Protein AF-A0A846SII0-F1 (afdb_monomer)

Structure (mmCIF, N/CA/C/O backbone):
data_AF-A0A846SII0-F1
#
_entry.id   AF-A0A846SII0-F1
#
loop_
_atom_site.group_PDB
_atom_site.id
_atom_site.type_symbol
_atom_site.label_atom_id
_atom_site.label_alt_id
_atom_site.label_comp_id
_atom_site.label_asym_id
_atom_site.label_entity_id
_atom_site.label_seq_id
_atom_site.pdbx_PDB_ins_code
_atom_site.Cartn_x
_atom_site.Cartn_y
_atom_site.Cartn_z
_atom_site.occupancy
_atom_site.B_iso_or_equiv
_atom_site.auth_seq_id
_atom_site.auth_comp_id
_atom_site.auth_asym_id
_atom_site.auth_atom_id
_atom_site.pdbx_PDB_model_num
ATOM 1 N N . MET A 1 1 ? 4.785 9.174 -24.005 1.00 73.31 1 MET A N 1
ATOM 2 C CA . MET A 1 1 ? 4.475 7.731 -24.079 1.00 73.31 1 MET A CA 1
ATOM 3 C C . MET A 1 1 ? 5.148 7.089 -22.878 1.00 73.31 1 MET A C 1
ATOM 5 O O . MET A 1 1 ? 6.290 7.448 -22.626 1.00 73.31 1 MET A O 1
ATOM 9 N N . ILE A 1 2 ? 4.433 6.279 -22.094 1.00 87.94 2 ILE A N 1
ATOM 10 C CA . ILE A 1 2 ? 5.010 5.604 -20.919 1.00 87.94 2 ILE A CA 1
ATOM 11 C C . ILE A 1 2 ? 5.947 4.505 -21.433 1.00 87.94 2 ILE A C 1
ATOM 13 O O . ILE A 1 2 ? 5.543 3.723 -22.292 1.00 87.94 2 ILE A O 1
ATOM 17 N N . GLY A 1 3 ? 7.200 4.504 -20.975 1.00 93.56 3 GLY A N 1
ATOM 18 C CA . GLY A 1 3 ? 8.201 3.504 -21.363 1.00 93.56 3 GLY A CA 1
ATOM 19 C C . GLY A 1 3 ? 8.116 2.231 -20.517 1.00 93.56 3 GLY A C 1
ATOM 20 O O . GLY A 1 3 ? 7.504 2.237 -19.450 1.00 93.56 3 GLY A O 1
ATOM 21 N N . ALA A 1 4 ? 8.783 1.159 -20.955 1.00 94.75 4 ALA A N 1
ATOM 22 C CA . ALA A 1 4 ? 8.776 -0.131 -20.261 1.00 94.75 4 ALA A CA 1
ATOM 23 C C . ALA A 1 4 ? 9.214 -0.024 -18.794 1.00 94.75 4 ALA A C 1
ATOM 25 O O . ALA A 1 4 ? 8.497 -0.440 -17.885 1.00 94.75 4 ALA A O 1
ATOM 26 N N . ARG A 1 5 ? 10.336 0.656 -18.561 1.00 96.12 5 ARG A N 1
ATOM 27 C CA . ARG A 1 5 ? 10.839 0.999 -17.228 1.00 96.12 5 ARG A CA 1
ATOM 28 C C . ARG A 1 5 ? 9.810 1.711 -16.343 1.00 96.12 5 ARG A C 1
ATOM 30 O O . ARG A 1 5 ? 9.684 1.402 -15.163 1.00 96.12 5 ARG A O 1
ATOM 37 N N . GLU A 1 6 ? 9.064 2.666 -16.896 1.00 97.38 6 GLU A N 1
ATOM 38 C CA . GLU A 1 6 ? 8.050 3.398 -16.132 1.00 97.38 6 GLU A CA 1
ATOM 39 C C . GLU A 1 6 ? 6.879 2.480 -15.746 1.00 97.38 6 GLU A C 1
ATOM 41 O O . GLU A 1 6 ? 6.430 2.509 -14.602 1.00 97.38 6 GLU A O 1
ATOM 46 N N . TRP A 1 7 ? 6.436 1.602 -16.651 1.00 97.62 7 TRP A N 1
ATOM 47 C CA . TRP A 1 7 ? 5.425 0.589 -16.332 1.00 97.62 7 TRP A CA 1
ATOM 48 C C . TRP A 1 7 ? 5.884 -0.384 -15.243 1.00 97.62 7 TRP A C 1
ATOM 50 O O . TRP A 1 7 ? 5.113 -0.658 -14.323 1.00 97.62 7 TRP A O 1
ATOM 60 N N . GLN A 1 8 ? 7.137 -0.844 -15.294 1.00 98.06 8 GLN A N 1
ATOM 61 C CA . GLN A 1 8 ? 7.713 -1.714 -14.262 1.00 98.06 8 GLN A CA 1
ATOM 62 C C . GLN A 1 8 ? 7.693 -1.042 -12.891 1.00 98.06 8 GLN A C 1
ATOM 64 O O . GLN A 1 8 ? 7.229 -1.631 -11.915 1.00 98.06 8 GLN A O 1
ATOM 69 N N . LEU A 1 9 ? 8.120 0.219 -12.826 1.00 98.25 9 LEU A N 1
ATOM 70 C CA . LEU A 1 9 ? 8.084 1.011 -11.603 1.00 98.25 9 LEU A CA 1
ATOM 71 C C . LEU A 1 9 ? 6.660 1.193 -11.059 1.00 98.25 9 LEU A C 1
ATOM 73 O O . LEU A 1 9 ? 6.441 1.031 -9.858 1.00 98.25 9 LEU A O 1
ATOM 77 N N . ILE A 1 10 ? 5.681 1.473 -11.927 1.00 97.38 10 ILE A N 1
ATOM 78 C CA . ILE A 1 10 ? 4.264 1.565 -11.542 1.00 97.38 10 ILE A CA 1
ATOM 79 C C . ILE A 1 10 ? 3.779 0.232 -10.952 1.00 97.38 10 ILE A C 1
ATOM 81 O O . ILE A 1 10 ? 3.136 0.221 -9.901 1.00 97.38 10 ILE A O 1
ATOM 85 N N . GLY A 1 11 ? 4.105 -0.893 -11.597 1.00 97.62 11 GLY A N 1
ATOM 86 C CA . GLY A 1 11 ? 3.762 -2.234 -11.118 1.00 97.62 11 GLY A CA 1
ATOM 87 C C . GLY A 1 11 ? 4.335 -2.526 -9.732 1.00 97.62 11 GLY A C 1
ATOM 88 O O . GLY A 1 11 ? 3.595 -2.894 -8.819 1.00 97.62 11 GLY A O 1
ATOM 89 N N . LEU A 1 12 ? 5.634 -2.287 -9.548 1.00 98.38 12 LEU A N 1
ATOM 90 C CA . LEU A 1 12 ? 6.324 -2.493 -8.273 1.00 98.38 12 LEU A CA 1
ATOM 91 C C . LEU A 1 12 ? 5.772 -1.586 -7.164 1.00 98.38 12 LEU A C 1
ATOM 93 O O . LEU A 1 12 ? 5.561 -2.051 -6.045 1.00 98.38 12 LEU A O 1
ATOM 97 N N . ASN A 1 13 ? 5.479 -0.315 -7.458 1.00 98.25 13 ASN A N 1
ATOM 98 C CA . ASN A 1 13 ? 4.900 0.608 -6.478 1.00 98.25 13 ASN A CA 1
ATOM 99 C C . ASN A 1 13 ? 3.499 0.162 -6.030 1.00 98.25 13 ASN A C 1
ATOM 101 O O . ASN A 1 13 ? 3.192 0.188 -4.838 1.00 98.25 13 ASN A O 1
ATOM 105 N N . ASN A 1 14 ? 2.671 -0.321 -6.962 1.00 97.69 14 ASN A N 1
ATOM 106 C CA . ASN A 1 14 ? 1.344 -0.858 -6.649 1.00 97.69 14 ASN A CA 1
ATOM 107 C C . ASN A 1 14 ? 1.413 -2.120 -5.775 1.00 97.69 14 ASN A C 1
ATOM 109 O O . ASN A 1 14 ? 0.595 -2.285 -4.867 1.00 97.69 14 ASN A O 1
ATOM 113 N N . LEU A 1 15 ? 2.384 -3.008 -6.015 1.00 98.19 15 LEU A N 1
ATOM 114 C CA . LEU A 1 15 ? 2.621 -4.165 -5.147 1.00 98.19 15 LEU A CA 1
ATOM 115 C C . LEU A 1 15 ? 3.062 -3.710 -3.750 1.00 98.19 15 LEU A C 1
ATOM 117 O O . LEU A 1 15 ? 2.470 -4.114 -2.747 1.00 98.19 15 LEU A O 1
ATOM 121 N N . TYR A 1 16 ? 4.048 -2.813 -3.685 1.00 98.25 16 TYR A N 1
ATOM 122 C CA . TYR A 1 16 ? 4.613 -2.324 -2.431 1.00 98.25 16 TYR A CA 1
ATOM 123 C C . TYR A 1 16 ? 3.585 -1.603 -1.556 1.00 98.25 16 TYR A C 1
ATOM 125 O O . TYR A 1 16 ? 3.472 -1.898 -0.367 1.00 98.25 16 TYR A O 1
ATOM 133 N N . MET A 1 17 ? 2.781 -0.698 -2.122 1.00 97.56 17 MET A N 1
ATOM 134 C CA . MET A 1 17 ? 1.773 0.023 -1.340 1.00 97.56 17 MET A CA 1
ATOM 135 C C . MET A 1 17 ? 0.696 -0.916 -0.774 1.00 97.56 17 MET A C 1
ATOM 137 O O . MET A 1 17 ? 0.209 -0.686 0.333 1.00 97.56 17 MET A O 1
ATOM 141 N N . ASN A 1 18 ? 0.338 -1.996 -1.484 1.00 98.00 18 ASN A N 1
ATOM 142 C CA . ASN A 1 18 ? -0.658 -2.964 -1.003 1.00 98.00 18 ASN A CA 1
ATOM 143 C C . ASN A 1 18 ? -0.070 -3.859 0.096 1.00 98.00 18 ASN A C 1
ATOM 145 O O . ASN A 1 18 ? -0.756 -4.151 1.072 1.00 98.00 18 ASN A O 1
ATOM 149 N N . LEU A 1 19 ? 1.213 -4.217 0.001 1.00 98.44 19 LEU A N 1
ATOM 150 C CA . LEU A 1 19 ? 1.934 -4.868 1.097 1.00 98.44 19 LEU A CA 1
ATOM 151 C C . LEU A 1 19 ? 1.997 -3.973 2.343 1.00 98.44 19 LEU A C 1
ATOM 153 O O . LEU A 1 19 ? 1.690 -4.429 3.444 1.00 98.44 19 LEU A O 1
ATOM 157 N N . GLN A 1 20 ? 2.314 -2.686 2.169 1.00 97.50 20 GLN A N 1
ATOM 158 C CA . GLN A 1 20 ? 2.326 -1.708 3.260 1.00 97.50 20 GLN A CA 1
ATOM 159 C C . GLN A 1 20 ? 0.947 -1.545 3.903 1.00 97.50 20 GLN A C 1
ATOM 161 O O . GLN A 1 20 ? 0.847 -1.490 5.127 1.00 97.50 20 GLN A O 1
ATOM 166 N N . ARG A 1 21 ? -0.130 -1.535 3.106 1.00 97.25 21 ARG A N 1
ATOM 167 C CA . ARG A 1 21 ? -1.503 -1.515 3.626 1.00 97.25 21 ARG A CA 1
ATOM 168 C C . ARG A 1 21 ? -1.750 -2.666 4.596 1.00 97.25 21 ARG A C 1
ATOM 170 O O . ARG A 1 21 ? -2.195 -2.427 5.714 1.00 97.25 21 ARG A O 1
ATOM 177 N N . LEU A 1 22 ? -1.462 -3.895 4.170 1.00 97.75 22 LEU A N 1
ATOM 178 C CA . LEU A 1 22 ? -1.671 -5.087 4.994 1.00 97.75 22 LEU A CA 1
ATOM 179 C C . LEU A 1 22 ? -0.799 -5.046 6.251 1.00 97.75 22 LEU A C 1
ATOM 181 O O . LEU A 1 22 ? -1.294 -5.275 7.349 1.00 97.75 22 LEU A O 1
ATOM 185 N N . HIS A 1 23 ? 0.469 -4.657 6.108 1.00 97.50 23 HIS A N 1
ATOM 186 C CA . HIS A 1 23 ? 1.387 -4.547 7.237 1.00 97.50 23 HIS A CA 1
ATOM 187 C C . HIS A 1 23 ? 0.922 -3.532 8.287 1.00 97.50 23 HIS A C 1
ATOM 189 O O . HIS A 1 23 ? 0.947 -3.814 9.485 1.00 97.50 23 HIS A O 1
ATOM 195 N N . VAL A 1 24 ? 0.470 -2.355 7.851 1.00 96.62 24 VAL A N 1
ATOM 196 C CA . VAL A 1 24 ? -0.069 -1.326 8.746 1.00 96.62 24 VAL A CA 1
ATOM 197 C C . VAL A 1 24 ? -1.373 -1.791 9.380 1.00 96.62 24 VAL A C 1
ATOM 199 O O . VAL A 1 24 ? -1.553 -1.584 10.577 1.00 96.62 24 VAL A O 1
ATOM 202 N N . TYR A 1 25 ? -2.258 -2.434 8.615 1.00 96.56 25 TYR A N 1
ATOM 203 C CA . TYR A 1 25 ? -3.510 -2.971 9.139 1.00 96.56 25 TYR A CA 1
ATOM 204 C C . TYR A 1 25 ? -3.267 -3.978 10.263 1.00 96.56 25 TYR A C 1
ATOM 206 O O . TYR A 1 25 ? -3.856 -3.839 11.335 1.00 96.56 25 TYR A O 1
ATOM 214 N N . ASP A 1 26 ? -2.368 -4.940 10.053 1.00 95.62 26 ASP A N 1
ATOM 215 C CA . ASP A 1 26 ? -2.064 -5.970 11.045 1.00 95.62 26 ASP A CA 1
ATOM 216 C C . ASP A 1 26 ? -1.478 -5.348 12.319 1.00 95.62 26 ASP A C 1
ATOM 218 O O . ASP A 1 26 ? -1.961 -5.616 13.417 1.00 95.62 26 ASP A O 1
ATOM 222 N N . ARG A 1 27 ? -0.494 -4.445 12.182 1.00 95.50 27 ARG A N 1
ATOM 223 C CA . ARG A 1 27 ? 0.134 -3.752 13.324 1.00 95.50 27 ARG A CA 1
ATOM 224 C C . ARG A 1 27 ? -0.832 -2.845 14.079 1.00 95.50 27 ARG A C 1
ATOM 226 O O . ARG A 1 27 ? -0.778 -2.755 15.303 1.00 95.50 27 ARG A O 1
ATOM 233 N N . ALA A 1 28 ? -1.686 -2.125 13.358 1.00 95.44 28 ALA A N 1
ATOM 234 C CA . ALA A 1 28 ? -2.687 -1.264 13.968 1.00 95.44 28 ALA A CA 1
ATOM 235 C C . ALA A 1 28 ? -3.727 -2.105 14.714 1.00 95.44 28 ALA A C 1
ATOM 237 O O . ALA A 1 28 ? -4.070 -1.777 15.846 1.00 95.44 28 ALA A O 1
ATOM 238 N N . SER A 1 29 ? -4.170 -3.212 14.114 1.00 95.00 29 SER A N 1
ATOM 239 C CA . SER A 1 29 ? -5.132 -4.131 14.722 1.00 95.00 29 SER A CA 1
ATOM 240 C C . SER A 1 29 ? -4.581 -4.750 16.002 1.00 95.00 29 SER A C 1
ATOM 242 O O . SER A 1 29 ? -5.275 -4.729 17.011 1.00 95.00 29 SER A O 1
ATOM 244 N N . THR A 1 30 ? -3.330 -5.222 16.003 1.00 94.69 30 THR A N 1
ATOM 245 C CA . THR A 1 30 ? -2.690 -5.826 17.187 1.00 94.69 30 THR A CA 1
ATOM 246 C C . THR A 1 30 ? -2.463 -4.811 18.302 1.00 94.69 30 THR A C 1
ATOM 248 O O . THR A 1 30 ? -2.741 -5.095 19.468 1.00 94.69 30 THR A O 1
ATOM 251 N N . MET A 1 31 ? -2.030 -3.593 17.957 1.00 94.75 31 MET A N 1
ATOM 252 C CA . MET A 1 31 ? -1.892 -2.505 18.926 1.00 94.75 31 MET A CA 1
ATOM 253 C C . MET A 1 31 ? -3.243 -2.134 19.545 1.00 94.75 31 MET A C 1
ATOM 255 O O . MET A 1 31 ? -3.328 -1.880 20.745 1.00 94.75 31 MET A O 1
ATOM 259 N N . ILE A 1 32 ? -4.302 -2.127 18.738 1.00 94.50 32 ILE A N 1
ATOM 260 C CA . ILE A 1 32 ? -5.652 -1.806 19.182 1.00 94.50 32 ILE A CA 1
ATOM 261 C C . ILE A 1 32 ? -6.255 -2.929 20.026 1.00 94.50 32 ILE A C 1
ATOM 263 O O . ILE A 1 32 ? -6.874 -2.633 21.040 1.00 94.50 32 ILE A O 1
ATOM 267 N N . SER A 1 33 ? -6.112 -4.194 19.648 1.00 92.56 33 SER A N 1
ATOM 268 C CA . SER A 1 33 ? -6.672 -5.330 20.391 1.00 92.56 33 SER A CA 1
ATOM 269 C C . SER A 1 33 ? -5.850 -5.697 21.631 1.00 92.56 33 SER A C 1
ATOM 271 O O . SER A 1 33 ? -6.335 -6.431 22.490 1.00 92.56 33 SER A O 1
ATOM 273 N N . GLY A 1 34 ? -4.606 -5.215 21.727 1.00 92.88 34 GLY A N 1
ATOM 274 C CA . GLY A 1 34 ? -3.656 -5.644 22.750 1.00 92.88 34 GLY A CA 1
ATOM 275 C C . GLY A 1 34 ? -3.195 -7.093 22.563 1.00 92.88 34 GLY A C 1
ATOM 276 O O . GLY A 1 34 ? -2.805 -7.741 23.535 1.00 92.88 34 GLY A O 1
ATOM 277 N N . THR A 1 35 ? -3.267 -7.626 21.339 1.00 93.69 35 THR A N 1
ATOM 278 C CA . THR A 1 35 ? -2.830 -8.992 21.015 1.00 93.69 35 THR A CA 1
ATOM 279 C C . THR A 1 35 ? -1.423 -9.004 20.427 1.00 93.69 35 THR A C 1
ATOM 281 O O . THR A 1 35 ? -0.936 -8.001 19.909 1.00 93.69 35 THR A O 1
ATOM 284 N N .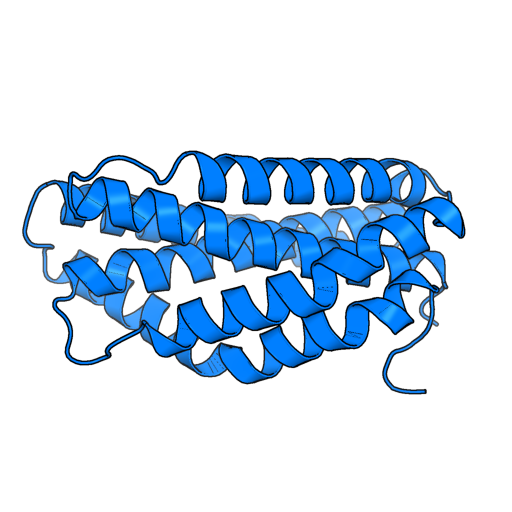 ALA A 1 36 ? -0.761 -10.160 20.476 1.00 93.19 36 ALA A N 1
ATOM 285 C CA . ALA A 1 36 ? 0.508 -10.349 19.780 1.00 93.19 36 ALA A CA 1
ATOM 286 C C . ALA A 1 36 ? 0.325 -10.281 18.252 1.00 93.19 36 ALA A C 1
ATOM 288 O O . ALA A 1 36 ? -0.745 -10.610 17.734 1.00 93.19 36 ALA A O 1
ATOM 289 N N . GLU A 1 37 ? 1.377 -9.861 17.544 1.00 92.38 37 GLU A N 1
ATOM 290 C CA . GLU A 1 37 ? 1.442 -9.965 16.084 1.00 92.38 37 GLU A CA 1
ATOM 291 C C . GLU A 1 37 ? 1.521 -11.439 15.656 1.00 92.38 37 GLU A C 1
ATOM 293 O O . GLU A 1 37 ? 2.158 -12.257 16.320 1.00 92.38 37 GLU A O 1
ATOM 298 N N . ASP A 1 38 ? 0.903 -11.771 14.522 1.00 95.12 38 ASP A N 1
ATOM 299 C CA . ASP A 1 38 ? 1.136 -13.048 13.849 1.00 95.12 38 ASP A CA 1
ATOM 300 C C . ASP A 1 3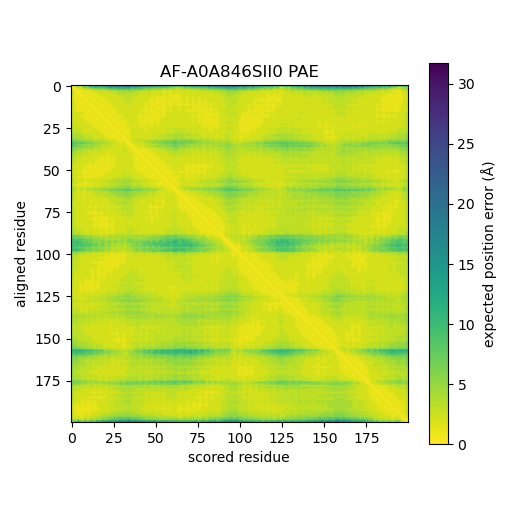8 ? 2.533 -13.017 13.212 1.00 95.12 38 ASP A C 1
ATOM 302 O O . ASP A 1 38 ? 2.753 -12.386 12.176 1.00 95.12 38 ASP A O 1
ATOM 306 N N . GLU A 1 39 ? 3.495 -13.679 13.856 1.00 95.38 39 GLU A N 1
ATOM 307 C CA . GLU A 1 39 ? 4.899 -13.678 13.436 1.00 95.38 39 GLU A CA 1
ATOM 308 C C . GLU A 1 39 ? 5.090 -14.211 12.012 1.00 95.38 39 GLU A C 1
ATOM 310 O O . GLU A 1 39 ? 5.890 -13.659 11.252 1.00 95.38 39 GLU A O 1
ATOM 315 N N . ALA A 1 40 ? 4.343 -15.250 11.625 1.00 96.06 40 ALA A N 1
ATOM 316 C CA . ALA A 1 40 ? 4.461 -15.854 10.303 1.00 96.06 40 ALA A CA 1
ATOM 317 C C . ALA A 1 40 ? 3.951 -14.894 9.225 1.00 96.06 40 ALA A C 1
ATOM 319 O O . ALA A 1 40 ? 4.611 -14.688 8.202 1.00 96.06 40 ALA A O 1
ATOM 320 N N . ARG A 1 41 ? 2.807 -14.251 9.479 1.00 94.69 41 ARG A N 1
ATOM 321 C CA . ARG A 1 41 ? 2.241 -13.232 8.592 1.00 94.69 41 ARG A CA 1
ATOM 322 C C . ARG A 1 41 ? 3.143 -12.004 8.484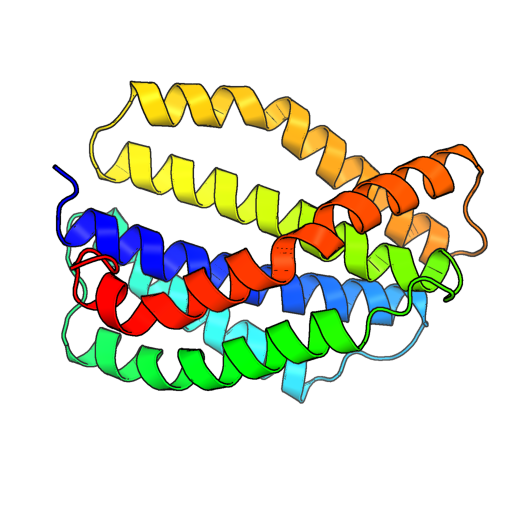 1.00 94.69 41 ARG A C 1
ATOM 324 O O . ARG A 1 41 ? 3.421 -11.548 7.375 1.00 94.69 41 ARG A O 1
ATOM 331 N N . THR A 1 42 ? 3.648 -11.502 9.609 1.00 95.19 42 THR A N 1
ATOM 332 C CA . THR A 1 42 ? 4.575 -10.364 9.636 1.00 95.19 42 THR A CA 1
ATOM 333 C C . THR A 1 42 ? 5.859 -10.679 8.867 1.00 95.19 42 THR A C 1
ATOM 335 O O . THR A 1 42 ? 6.323 -9.841 8.090 1.00 95.19 42 THR A O 1
ATOM 338 N N . ALA A 1 43 ? 6.423 -11.879 9.031 1.00 96.69 43 ALA A N 1
ATOM 339 C CA . ALA A 1 43 ? 7.609 -12.309 8.294 1.00 96.69 43 ALA A CA 1
ATOM 340 C C . ALA A 1 43 ? 7.343 -12.423 6.785 1.00 96.69 43 ALA A C 1
ATOM 342 O O . ALA A 1 43 ? 8.150 -11.939 5.991 1.00 96.69 43 ALA A O 1
ATOM 343 N N . ALA A 1 44 ? 6.201 -12.991 6.384 1.00 96.50 44 ALA A N 1
ATOM 344 C CA . ALA A 1 44 ? 5.813 -13.094 4.978 1.00 96.50 44 ALA A CA 1
ATOM 345 C C . ALA A 1 44 ? 5.655 -11.712 4.321 1.00 96.50 44 ALA A C 1
ATOM 347 O O . ALA A 1 44 ? 6.205 -11.475 3.246 1.00 96.50 44 ALA A O 1
ATOM 348 N N . LEU A 1 45 ? 4.965 -10.775 4.984 1.00 97.81 45 LEU A N 1
ATOM 349 C CA . LEU A 1 45 ? 4.809 -9.402 4.493 1.00 97.81 45 LEU A CA 1
ATOM 350 C C . LEU A 1 45 ? 6.156 -8.698 4.335 1.00 97.81 45 LEU A C 1
ATOM 352 O O . LEU A 1 45 ? 6.393 -8.069 3.307 1.00 97.81 45 LEU A O 1
ATOM 356 N N . ARG A 1 46 ? 7.046 -8.815 5.327 1.00 97.31 46 ARG A N 1
ATOM 357 C CA . ARG A 1 46 ? 8.389 -8.221 5.256 1.00 97.31 46 ARG A CA 1
ATOM 358 C C . ARG A 1 46 ? 9.215 -8.812 4.123 1.00 97.31 46 ARG A C 1
ATOM 360 O O . ARG A 1 46 ? 9.743 -8.047 3.331 1.00 97.31 46 ARG A O 1
ATOM 367 N N . GLY A 1 47 ? 9.237 -10.137 3.984 1.00 98.19 47 GLY A N 1
ATOM 368 C CA . GLY A 1 47 ? 9.953 -10.797 2.892 1.00 98.19 47 GLY A CA 1
ATOM 369 C C . GLY A 1 47 ? 9.484 -10.327 1.513 1.00 98.19 47 GLY A C 1
ATOM 370 O O . GLY A 1 47 ? 10.307 -10.053 0.642 1.00 98.19 47 GLY A O 1
ATOM 371 N N . TRP A 1 48 ? 8.173 -10.152 1.326 1.00 98.50 48 TRP A N 1
ATOM 372 C CA . TRP A 1 48 ? 7.638 -9.605 0.079 1.00 98.50 48 TRP A CA 1
ATOM 373 C C . TRP A 1 48 ? 7.951 -8.122 -0.121 1.00 98.50 48 TRP A C 1
ATOM 375 O O . TRP A 1 48 ? 8.271 -7.723 -1.239 1.00 98.50 48 TRP A O 1
ATOM 385 N N . MET A 1 49 ? 7.883 -7.304 0.932 1.00 98.44 49 MET A N 1
ATOM 386 C CA . MET A 1 49 ? 8.278 -5.894 0.851 1.00 98.44 49 MET A CA 1
ATOM 387 C C . MET A 1 49 ? 9.751 -5.761 0.458 1.00 98.44 49 MET A C 1
ATOM 389 O O . MET A 1 49 ? 10.057 -5.004 -0.459 1.00 98.44 49 MET A O 1
ATOM 393 N N . ASP A 1 50 ? 10.633 -6.540 1.083 1.00 98.38 50 ASP A N 1
ATOM 394 C CA . ASP A 1 50 ? 12.067 -6.546 0.792 1.00 98.38 50 ASP A CA 1
ATOM 395 C C . ASP A 1 50 ? 12.337 -6.991 -0.653 1.00 98.38 50 ASP A C 1
ATOM 397 O O . ASP A 1 50 ? 13.109 -6.346 -1.361 1.00 98.38 50 ASP A O 1
ATOM 401 N N . ALA A 1 51 ? 11.651 -8.037 -1.132 1.00 98.25 51 ALA A N 1
ATOM 402 C CA . ALA A 1 51 ? 11.771 -8.503 -2.514 1.00 98.25 51 ALA A CA 1
ATOM 403 C C . ALA A 1 51 ? 11.336 -7.437 -3.535 1.00 98.25 51 ALA A C 1
ATOM 405 O O . ALA A 1 51 ? 12.022 -7.213 -4.533 1.00 98.25 51 ALA A O 1
ATOM 406 N N . VAL A 1 52 ? 10.221 -6.741 -3.283 1.00 98.25 52 VAL A N 1
ATOM 407 C CA . VAL A 1 52 ? 9.737 -5.671 -4.170 1.00 98.25 52 VAL A CA 1
ATOM 408 C C . VAL A 1 52 ? 10.680 -4.465 -4.154 1.00 98.25 52 VAL A C 1
ATOM 410 O O . VAL A 1 52 ? 10.956 -3.902 -5.211 1.00 98.25 52 VAL A O 1
ATOM 413 N N . VAL A 1 53 ? 11.213 -4.081 -2.990 1.00 97.31 53 VAL A N 1
ATOM 414 C CA . VAL A 1 53 ? 12.194 -2.987 -2.869 1.00 97.31 53 VAL A CA 1
ATOM 415 C C . VAL A 1 53 ? 13.488 -3.330 -3.606 1.00 97.31 53 VAL A C 1
ATOM 417 O O . VAL A 1 53 ? 13.977 -2.509 -4.382 1.00 97.31 53 VAL A O 1
ATOM 420 N N . ALA A 1 54 ? 13.995 -4.553 -3.434 1.00 97.44 54 ALA A N 1
ATOM 421 C CA . ALA A 1 54 ? 15.187 -5.034 -4.128 1.00 97.44 54 ALA A CA 1
ATOM 422 C C . ALA A 1 54 ? 15.012 -5.035 -5.655 1.00 97.44 54 ALA A C 1
ATOM 424 O O . ALA A 1 54 ? 15.950 -4.719 -6.382 1.00 97.44 54 ALA A O 1
ATOM 425 N N . ALA A 1 55 ? 13.807 -5.333 -6.150 1.00 97.50 55 ALA A N 1
ATOM 426 C CA . ALA A 1 55 ? 13.482 -5.233 -7.570 1.00 97.50 55 ALA A CA 1
ATOM 427 C C . ALA A 1 55 ? 13.333 -3.775 -8.048 1.00 97.50 55 ALA A C 1
ATOM 429 O O . ALA A 1 55 ? 13.649 -3.462 -9.193 1.00 97.50 55 ALA A O 1
ATOM 430 N N . MET A 1 56 ? 12.856 -2.868 -7.191 1.00 96.75 56 MET A N 1
ATOM 431 C CA . MET A 1 56 ? 12.600 -1.468 -7.543 1.00 96.75 56 MET A CA 1
ATOM 432 C C . MET A 1 56 ? 13.875 -0.631 -7.653 1.00 96.75 56 MET A C 1
ATOM 434 O O . MET A 1 56 ? 13.955 0.240 -8.519 1.00 96.75 56 MET A O 1
ATOM 438 N N . GLU A 1 57 ? 14.878 -0.891 -6.816 1.00 94.62 57 GLU A N 1
ATOM 439 C CA . GLU A 1 57 ? 16.103 -0.085 -6.752 1.00 94.62 57 GLU A CA 1
ATOM 440 C C . GLU A 1 57 ? 16.895 -0.041 -8.080 1.00 94.62 57 GLU A C 1
ATOM 442 O O . GLU A 1 57 ? 17.164 1.067 -8.558 1.00 94.62 57 GLU A O 1
ATOM 447 N N . PRO A 1 58 ? 17.199 -1.167 -8.759 1.00 94.12 58 PRO A N 1
ATOM 448 C CA . PRO A 1 58 ? 17.891 -1.138 -10.051 1.00 94.12 58 PRO A CA 1
ATOM 449 C C . PRO A 1 58 ? 17.094 -0.408 -11.139 1.00 94.12 58 PRO A C 1
ATOM 451 O O . PRO A 1 58 ? 17.662 0.293 -11.981 1.00 94.12 58 PRO A O 1
ATOM 454 N N . VAL A 1 59 ? 15.765 -0.534 -11.109 1.00 96.31 59 VAL A N 1
ATOM 455 C CA . VAL A 1 59 ? 14.877 0.107 -12.086 1.00 96.31 59 VAL A CA 1
ATOM 456 C C . VAL A 1 59 ? 14.836 1.620 -11.852 1.00 96.31 59 VAL A C 1
ATOM 458 O O . VAL A 1 59 ? 14.928 2.402 -12.800 1.00 96.31 59 VAL A O 1
ATOM 461 N N . LEU A 1 60 ? 14.807 2.077 -10.596 1.00 94.81 60 LEU A N 1
ATOM 462 C CA . LEU A 1 60 ? 14.944 3.500 -10.262 1.00 94.81 60 LEU A CA 1
ATOM 463 C C . LEU A 1 60 ? 16.284 4.079 -10.744 1.00 94.81 60 LEU A C 1
ATOM 465 O O . LEU A 1 60 ? 16.319 5.229 -11.171 1.00 94.81 60 LEU A O 1
ATOM 469 N N . GLN A 1 61 ? 17.352 3.279 -10.782 1.00 94.31 61 GLN A N 1
ATOM 470 C CA . GLN A 1 61 ? 18.688 3.695 -11.236 1.00 94.31 61 GLN A CA 1
ATOM 471 C C . GLN A 1 61 ? 18.893 3.674 -12.762 1.00 94.31 61 GLN A C 1
ATOM 473 O O . GLN A 1 61 ? 19.977 4.009 -13.236 1.00 94.31 61 GLN A O 1
ATOM 478 N N . GLY A 1 62 ? 17.871 3.318 -13.547 1.00 92.94 62 GLY A N 1
ATOM 479 C CA . GLY A 1 62 ? 17.943 3.337 -15.015 1.00 92.94 62 GLY A CA 1
ATOM 480 C C . GLY A 1 62 ? 17.856 1.968 -15.680 1.00 92.94 62 GLY A C 1
ATOM 481 O O . GLY A 1 62 ? 17.784 1.913 -16.905 1.00 92.94 62 GLY A O 1
ATOM 482 N N . GLY A 1 63 ? 17.855 0.884 -14.900 1.00 93.62 63 GLY A N 1
ATOM 483 C CA . GLY A 1 63 ? 17.676 -0.470 -15.412 1.00 93.62 63 GLY A CA 1
ATOM 484 C C . GLY A 1 63 ? 16.222 -0.813 -15.745 1.00 93.62 63 GLY A C 1
ATOM 485 O O . GLY A 1 63 ? 15.300 -0.030 -15.515 1.00 93.62 63 GLY A O 1
ATOM 486 N N . GLU A 1 64 ? 16.037 -2.030 -16.245 1.00 95.75 64 GLU A N 1
ATOM 487 C CA . GLU A 1 64 ? 14.747 -2.708 -16.378 1.00 95.75 64 GLU A CA 1
ATOM 488 C C . GLU A 1 64 ? 14.812 -4.036 -15.614 1.00 95.75 64 GLU A C 1
ATOM 490 O O . GLU A 1 64 ? 15.901 -4.568 -15.379 1.00 95.75 64 GLU A O 1
ATOM 495 N N . LEU A 1 65 ? 13.660 -4.574 -15.215 1.00 96.06 65 LEU A N 1
ATOM 496 C CA . LEU A 1 65 ? 13.600 -5.884 -14.568 1.00 96.06 65 LEU A CA 1
ATOM 497 C C . LEU A 1 65 ? 14.036 -6.987 -15.533 1.00 96.06 65 LEU A C 1
ATOM 499 O O . LEU A 1 65 ? 13.474 -7.118 -16.623 1.00 96.06 65 LEU A O 1
ATOM 503 N N . ASP A 1 66 ? 14.961 -7.840 -15.099 1.00 95.75 66 ASP A N 1
ATOM 504 C CA . ASP A 1 66 ? 15.251 -9.082 -15.808 1.00 95.75 66 ASP A CA 1
ATOM 505 C C . ASP A 1 66 ? 14.124 -10.117 -15.632 1.00 95.75 66 ASP A C 1
ATOM 507 O O . ASP A 1 66 ? 13.290 -10.030 -14.726 1.00 95.75 66 ASP A O 1
ATOM 511 N N . GLN A 1 67 ? 14.089 -11.113 -16.522 1.00 96.19 67 GLN A N 1
ATOM 512 C CA . GLN A 1 67 ? 13.044 -12.140 -16.508 1.00 96.19 67 GLN A CA 1
ATOM 513 C C . GLN A 1 67 ? 13.020 -12.926 -15.189 1.00 96.19 67 GLN A C 1
ATOM 515 O O . GLN A 1 67 ? 11.948 -13.246 -14.689 1.00 96.19 67 GLN A O 1
ATOM 520 N N . ALA A 1 68 ? 14.186 -13.204 -14.597 1.00 97.19 68 ALA A N 1
ATOM 521 C CA . ALA A 1 68 ? 14.277 -13.965 -13.353 1.00 97.19 68 ALA A CA 1
ATOM 522 C C . ALA A 1 68 ? 13.613 -13.221 -12.183 1.00 97.19 68 ALA A C 1
ATOM 524 O O . ALA A 1 68 ? 12.871 -13.817 -11.403 1.00 97.19 68 ALA A O 1
ATOM 525 N N . THR A 1 69 ? 13.835 -11.910 -12.087 1.00 97.31 69 THR A N 1
ATOM 526 C CA . THR A 1 69 ? 13.214 -11.043 -11.085 1.00 97.31 69 THR A CA 1
ATOM 527 C C . THR A 1 69 ? 11.714 -10.935 -11.328 1.00 97.31 69 THR A C 1
ATOM 529 O O . THR A 1 69 ? 10.944 -11.082 -10.378 1.00 97.31 69 THR A O 1
ATOM 532 N N . GLN A 1 70 ? 11.284 -10.756 -12.584 1.00 96.88 70 GLN A N 1
ATOM 533 C CA . GLN A 1 70 ? 9.860 -10.753 -12.941 1.00 96.88 70 GLN A CA 1
ATOM 534 C C . GLN A 1 70 ? 9.182 -12.051 -12.486 1.00 96.88 70 GLN A C 1
ATOM 536 O O . GLN A 1 70 ? 8.206 -11.997 -11.737 1.00 96.88 70 GLN A O 1
ATOM 541 N N . ASP A 1 71 ? 9.745 -13.205 -12.853 1.00 97.25 71 ASP A N 1
ATOM 542 C CA . ASP A 1 71 ? 9.219 -14.527 -12.504 1.00 97.25 71 ASP A CA 1
ATOM 543 C C . ASP A 1 71 ? 9.179 -14.745 -10.986 1.00 97.25 71 ASP A C 1
ATOM 545 O O . ASP A 1 71 ? 8.218 -15.317 -10.469 1.00 97.25 71 ASP A O 1
ATOM 549 N N . SER A 1 72 ? 10.179 -14.242 -10.253 1.00 97.75 72 SER A N 1
ATOM 550 C CA . SER A 1 72 ? 10.231 -14.348 -8.790 1.00 97.75 72 SER A CA 1
ATOM 551 C C . SER A 1 72 ? 9.101 -13.594 -8.077 1.00 97.75 72 SER A C 1
ATOM 553 O O . SER A 1 72 ? 8.695 -13.986 -6.982 1.00 97.75 72 SER A O 1
ATOM 555 N N . LEU A 1 73 ? 8.566 -12.537 -8.700 1.00 98.00 73 LEU A N 1
ATOM 556 C CA . LEU A 1 73 ? 7.496 -11.703 -8.148 1.00 98.00 73 LEU A CA 1
ATOM 557 C C . LEU A 1 73 ? 6.096 -12.174 -8.562 1.00 98.00 73 LEU A C 1
ATOM 559 O O . LEU A 1 73 ? 5.119 -11.811 -7.912 1.00 98.00 73 LEU A O 1
ATOM 563 N N . LEU A 1 74 ? 5.956 -13.004 -9.600 1.00 96.81 74 LEU A N 1
ATOM 564 C CA . LEU A 1 74 ? 4.645 -13.504 -10.036 1.00 96.81 74 LEU A CA 1
ATOM 565 C C . LEU A 1 74 ? 3.857 -14.251 -8.939 1.00 96.81 74 LEU A C 1
ATOM 567 O O . LEU A 1 74 ? 2.644 -14.033 -8.861 1.00 96.81 74 LEU A O 1
ATOM 571 N N . PRO A 1 75 ? 4.472 -15.064 -8.052 1.00 97.94 75 PRO A N 1
ATOM 572 C CA . PRO A 1 75 ? 3.751 -15.713 -6.954 1.00 97.94 75 PRO A CA 1
ATOM 573 C C . PRO A 1 75 ? 3.136 -14.737 -5.940 1.00 97.94 75 PRO A C 1
ATOM 575 O O . PRO A 1 75 ? 2.155 -15.092 -5.285 1.00 97.94 75 PRO A O 1
ATOM 578 N N . LEU A 1 76 ? 3.662 -13.510 -5.824 1.00 98.12 76 LEU A N 1
ATOM 579 C CA . LEU A 1 76 ? 3.096 -12.481 -4.948 1.00 98.12 76 LEU A CA 1
ATOM 580 C C . LEU A 1 76 ? 1.698 -12.060 -5.409 1.00 98.12 76 LEU A C 1
ATOM 582 O O . LEU A 1 76 ? 0.848 -11.774 -4.576 1.00 98.12 76 LEU A O 1
ATOM 586 N N . VAL A 1 77 ? 1.439 -12.019 -6.717 1.00 97.75 77 VAL A N 1
ATOM 587 C CA . VAL A 1 77 ? 0.194 -11.468 -7.276 1.00 97.75 77 VAL A CA 1
ATOM 588 C C . VAL A 1 77 ? -1.067 -12.174 -6.753 1.00 97.75 77 VAL A C 1
ATOM 590 O O . VAL A 1 77 ? -1.926 -11.481 -6.201 1.00 97.75 77 VAL A O 1
ATOM 593 N N . PRO A 1 78 ? -1.223 -13.510 -6.880 1.00 97.56 78 PRO A N 1
ATOM 594 C CA . PRO A 1 78 ? -2.402 -14.193 -6.348 1.00 97.56 78 PRO A CA 1
ATOM 595 C C . PRO A 1 78 ? -2.483 -14.096 -4.821 1.00 97.56 78 PRO A C 1
ATOM 597 O O . PRO A 1 78 ? -3.558 -13.824 -4.295 1.00 97.56 78 PRO A O 1
ATOM 600 N N . TRP A 1 79 ? -1.354 -14.222 -4.114 1.00 97.56 79 TRP A N 1
ATOM 601 C CA . TRP A 1 79 ? -1.326 -14.107 -2.655 1.00 97.56 79 TRP A CA 1
ATOM 602 C C . TRP A 1 79 ? -1.796 -12.724 -2.184 1.00 97.56 79 TRP A C 1
ATOM 604 O O . TRP A 1 79 ? -2.704 -12.614 -1.367 1.00 97.56 79 TRP A O 1
ATOM 614 N N . LEU A 1 80 ? -1.239 -11.654 -2.751 1.00 98.00 80 LEU A N 1
ATOM 615 C CA . LEU A 1 80 ? -1.566 -10.278 -2.388 1.00 98.00 80 LEU A CA 1
ATOM 616 C C . LEU A 1 80 ? -3.013 -9.931 -2.735 1.00 98.00 80 LEU A C 1
ATOM 618 O O . LEU A 1 80 ? -3.671 -9.222 -1.977 1.00 98.00 80 LEU A O 1
ATOM 622 N N . ARG A 1 81 ? -3.522 -10.442 -3.861 1.00 97.75 81 ARG A N 1
ATOM 623 C CA . ARG A 1 81 ? -4.924 -10.275 -4.252 1.00 97.75 81 ARG A CA 1
ATOM 624 C C . ARG A 1 81 ? -5.860 -10.877 -3.204 1.00 97.75 81 ARG A C 1
ATOM 626 O O . ARG A 1 81 ? -6.796 -10.197 -2.786 1.00 97.75 81 ARG A O 1
ATOM 633 N N . ASP A 1 82 ? -5.597 -12.107 -2.772 1.00 97.62 82 ASP A N 1
ATOM 634 C CA . ASP A 1 82 ? -6.415 -12.797 -1.771 1.00 97.62 82 ASP A CA 1
ATOM 635 C C . ASP A 1 82 ? -6.337 -12.105 -0.405 1.00 97.62 82 ASP A C 1
ATOM 637 O O . ASP A 1 82 ? -7.347 -11.953 0.283 1.00 97.62 82 ASP A O 1
ATOM 641 N N . GLU A 1 83 ? -5.152 -11.633 -0.018 1.00 97.19 83 GLU A N 1
ATOM 642 C CA . GLU A 1 83 ? -4.950 -10.914 1.238 1.00 97.19 83 GLU A CA 1
ATOM 643 C C . GLU A 1 83 ? -5.627 -9.539 1.254 1.00 97.19 83 GLU A C 1
ATOM 645 O O . GLU A 1 83 ? -6.259 -9.174 2.246 1.00 97.19 83 GLU A O 1
ATOM 650 N N . VAL A 1 84 ? -5.562 -8.787 0.153 1.00 96.81 84 VAL A N 1
ATOM 651 C CA . VAL A 1 84 ? -6.261 -7.500 0.033 1.00 96.81 84 VAL A CA 1
ATOM 652 C C . VAL A 1 84 ? -7.774 -7.700 -0.015 1.00 96.81 84 VAL A C 1
ATOM 654 O O . VAL A 1 84 ? -8.493 -6.972 0.667 1.00 96.81 84 VAL A O 1
ATOM 657 N N . ALA A 1 85 ? -8.271 -8.711 -0.733 1.00 96.44 85 ALA A N 1
ATOM 658 C CA . ALA A 1 85 ? -9.690 -9.066 -0.702 1.00 96.44 85 ALA A CA 1
ATOM 659 C C . ALA A 1 85 ? -10.144 -9.434 0.721 1.00 96.44 85 ALA A C 1
ATOM 661 O O . ALA A 1 85 ? -11.196 -8.985 1.172 1.00 96.44 85 ALA A O 1
ATOM 662 N N . ARG A 1 86 ? -9.326 -10.185 1.472 1.00 94.75 86 ARG A N 1
ATOM 663 C CA . ARG A 1 86 ? -9.604 -10.503 2.879 1.00 94.75 86 ARG A CA 1
ATOM 664 C C . ARG A 1 86 ? -9.624 -9.254 3.759 1.00 94.75 86 ARG A C 1
ATOM 666 O O . ARG A 1 86 ? -10.524 -9.129 4.580 1.00 94.75 86 ARG A O 1
ATOM 673 N N . TYR A 1 87 ? -8.679 -8.332 3.583 1.00 94.31 87 TYR A N 1
ATOM 674 C CA . TYR A 1 87 ? -8.657 -7.051 4.298 1.00 94.31 87 TYR A CA 1
ATOM 675 C C . TYR A 1 87 ? -9.968 -6.268 4.115 1.00 94.31 87 TYR A C 1
ATOM 677 O O . TYR A 1 87 ? -10.515 -5.765 5.094 1.00 94.31 87 TYR A O 1
ATOM 685 N N . TYR A 1 88 ? -10.509 -6.216 2.894 1.00 94.56 88 TYR A N 1
ATOM 686 C CA . TYR A 1 88 ? -11.803 -5.579 2.636 1.00 94.56 88 TYR A CA 1
ATOM 687 C C . TYR A 1 88 ? -12.985 -6.382 3.189 1.00 94.56 88 TYR A C 1
ATOM 689 O O . TYR A 1 88 ? -13.889 -5.796 3.778 1.00 94.56 88 TYR A O 1
ATOM 697 N N . ALA A 1 89 ? -12.968 -7.710 3.060 1.00 92.25 89 ALA A N 1
ATOM 698 C CA . ALA A 1 89 ? -14.039 -8.575 3.554 1.00 92.25 89 ALA A CA 1
ATOM 699 C C . ALA A 1 89 ? -14.153 -8.599 5.089 1.00 92.25 89 ALA A C 1
ATOM 701 O O . ALA A 1 89 ? -15.242 -8.804 5.617 1.00 92.25 89 ALA A O 1
ATOM 702 N N . LEU A 1 90 ? -13.041 -8.399 5.804 1.00 87.62 90 LEU A N 1
ATOM 703 C CA . LEU A 1 90 ? -13.010 -8.314 7.267 1.00 87.62 90 LEU A CA 1
ATOM 704 C C . LEU A 1 90 ? -13.504 -6.968 7.804 1.00 87.62 90 LEU A C 1
ATOM 706 O O . LEU A 1 90 ? -13.751 -6.850 9.003 1.00 87.62 90 LEU A O 1
ATOM 710 N N . HIS A 1 91 ? -13.640 -5.952 6.952 1.00 89.88 91 HIS A N 1
ATOM 711 C CA . HIS A 1 91 ? -14.176 -4.675 7.385 1.00 89.88 91 HIS A CA 1
ATOM 712 C C . HIS A 1 91 ? -15.689 -4.773 7.603 1.00 89.88 91 HIS A C 1
ATOM 714 O O . HIS A 1 91 ? -16.464 -4.838 6.649 1.00 89.88 91 HIS A O 1
ATOM 720 N N . ASP A 1 92 ? -16.105 -4.716 8.866 1.00 88.00 92 ASP A N 1
ATOM 721 C CA . ASP A 1 92 ? -17.503 -4.554 9.254 1.00 88.00 92 ASP A CA 1
ATOM 722 C C . ASP A 1 92 ? -17.820 -3.063 9.504 1.00 88.00 92 ASP A C 1
ATOM 724 O O . ASP A 1 92 ? -17.305 -2.473 10.459 1.00 88.00 92 ASP A O 1
ATOM 728 N N . PRO A 1 93 ? -18.682 -2.424 8.687 1.00 85.62 93 PRO A N 1
ATOM 729 C CA . PRO A 1 93 ? -19.091 -1.037 8.900 1.00 85.62 93 PRO A CA 1
ATOM 730 C C . PRO A 1 93 ? -19.861 -0.802 10.209 1.00 85.62 93 PRO A C 1
ATOM 732 O O . PRO A 1 93 ? -19.975 0.347 10.638 1.00 85.62 93 PRO A O 1
ATOM 735 N N . ALA A 1 94 ? -20.427 -1.856 10.808 1.00 87.75 94 ALA A N 1
ATOM 736 C CA . ALA A 1 94 ? -21.145 -1.801 12.078 1.00 87.75 94 ALA A CA 1
ATOM 737 C C . ALA A 1 94 ? -20.241 -2.065 13.296 1.00 87.75 94 ALA A C 1
ATOM 739 O O . ALA A 1 94 ? -20.701 -1.905 14.429 1.00 87.75 94 ALA A O 1
ATOM 740 N N . ALA A 1 95 ? -18.973 -2.433 13.082 1.00 87.38 95 ALA A N 1
ATOM 741 C CA . ALA A 1 95 ? -18.020 -2.652 14.162 1.00 87.38 95 ALA A CA 1
ATOM 742 C C . ALA A 1 95 ? -17.749 -1.361 14.958 1.00 87.38 95 ALA A C 1
ATOM 744 O O . ALA A 1 95 ? -17.901 -0.254 14.426 1.00 87.38 95 ALA A O 1
ATOM 745 N N . PRO A 1 96 ? -17.297 -1.462 16.220 1.00 87.00 96 PRO A N 1
ATOM 746 C CA . PRO A 1 96 ? -16.846 -0.307 16.987 1.00 87.00 96 PRO A CA 1
ATOM 747 C C . PRO A 1 96 ? -15.801 0.523 16.227 1.00 87.00 96 PRO A C 1
ATOM 749 O O . PRO A 1 96 ? -14.931 -0.024 15.550 1.00 87.00 96 PRO A O 1
ATOM 752 N N . LEU A 1 97 ? -15.826 1.853 16.386 1.00 87.69 97 LEU A N 1
ATOM 753 C CA . LEU A 1 97 ? -14.870 2.766 15.729 1.00 87.69 97 LEU A CA 1
ATOM 754 C C . LEU A 1 97 ? -13.410 2.373 15.970 1.00 87.69 97 LEU A C 1
ATOM 756 O O . LEU A 1 97 ? -12.565 2.529 15.090 1.00 87.69 97 LEU A O 1
ATOM 760 N N . ARG A 1 98 ? -13.139 1.818 17.152 1.00 86.62 98 ARG A N 1
ATOM 761 C CA . ARG A 1 98 ? -11.843 1.275 17.537 1.00 86.62 98 ARG A CA 1
ATOM 762 C C . ARG A 1 98 ? -11.337 0.237 16.527 1.00 86.62 98 ARG A C 1
ATOM 764 O O . ARG A 1 98 ? -10.198 0.322 16.093 1.00 86.62 98 ARG A O 1
ATOM 771 N N . GLU A 1 99 ? -12.185 -0.691 16.097 1.00 82.19 99 GLU A N 1
ATOM 772 C CA . GLU A 1 99 ? -11.836 -1.732 15.119 1.00 82.19 99 GLU A CA 1
ATOM 773 C C . GLU A 1 99 ? -11.719 -1.158 13.698 1.00 82.19 99 GLU A C 1
ATOM 775 O O . GLU A 1 99 ? -10.877 -1.579 12.905 1.00 82.19 99 GLU A O 1
ATOM 780 N N . GLN A 1 100 ? -12.491 -0.112 13.391 1.00 94.06 100 GLN A N 1
ATOM 781 C CA . GLN A 1 100 ? -12.432 0.567 12.095 1.00 94.06 100 GLN A CA 1
ATOM 782 C C . GLN A 1 100 ? -11.183 1.458 11.925 1.00 94.06 100 GLN A C 1
ATOM 784 O O . GLN A 1 100 ? -10.759 1.724 10.796 1.00 94.06 100 GLN A O 1
ATOM 789 N N . ALA A 1 101 ? -10.557 1.903 13.021 1.00 95.81 101 ALA A N 1
ATOM 790 C CA . ALA A 1 101 ? -9.382 2.775 12.985 1.00 95.81 101 ALA A CA 1
ATOM 791 C C . ALA A 1 101 ? -8.189 2.134 12.256 1.00 95.81 101 ALA A C 1
ATOM 793 O O . ALA A 1 101 ? -7.525 2.808 11.465 1.00 95.81 101 ALA A O 1
ATOM 794 N N . ALA A 1 102 ? -7.948 0.833 12.462 1.00 95.69 102 ALA A N 1
ATOM 795 C CA . ALA A 1 102 ? -6.899 0.095 11.755 1.00 95.69 102 ALA A CA 1
ATOM 796 C C . ALA A 1 102 ? -7.147 0.068 10.240 1.00 95.69 102 ALA A C 1
ATOM 798 O O . ALA A 1 102 ? -6.231 0.313 9.453 1.00 95.69 102 ALA A O 1
ATOM 799 N N . PHE A 1 103 ? -8.398 -0.171 9.833 1.00 96.25 103 PHE A N 1
ATOM 800 C CA . PHE A 1 103 ? -8.798 -0.198 8.428 1.00 96.25 103 PHE A CA 1
ATOM 801 C C . PHE A 1 103 ? -8.545 1.152 7.743 1.00 96.25 103 PHE A C 1
ATOM 803 O O . PHE A 1 103 ? -7.872 1.203 6.712 1.00 96.25 103 PHE A O 1
ATOM 810 N N . GLY A 1 104 ? -9.010 2.251 8.347 1.00 96.06 104 GLY A N 1
ATOM 811 C CA . GLY A 1 104 ? -8.798 3.601 7.818 1.00 96.06 104 GLY A CA 1
ATOM 812 C C . GLY A 1 104 ? -7.321 4.017 7.795 1.00 96.06 104 GLY A C 1
ATOM 813 O O . GLY A 1 104 ? -6.847 4.564 6.798 1.00 96.06 104 GLY A O 1
ATOM 814 N N . ALA A 1 105 ? -6.564 3.722 8.856 1.00 97.06 105 ALA A N 1
ATOM 815 C CA . ALA A 1 105 ? -5.145 4.068 8.934 1.00 97.06 105 ALA A CA 1
ATOM 816 C C . ALA A 1 105 ? -4.306 3.338 7.878 1.00 97.06 105 ALA A C 1
ATOM 818 O O . ALA A 1 105 ? -3.471 3.959 7.218 1.00 97.06 105 ALA A O 1
ATOM 819 N N . ALA A 1 106 ? -4.572 2.048 7.661 1.00 97.25 106 ALA A N 1
ATOM 820 C CA . ALA A 1 106 ? -3.922 1.260 6.620 1.00 97.25 106 ALA A CA 1
ATOM 821 C C . ALA A 1 106 ? -4.096 1.881 5.227 1.00 97.25 106 ALA A C 1
ATOM 823 O O . ALA A 1 106 ? -3.143 1.936 4.449 1.00 97.25 106 ALA A O 1
ATOM 824 N N . HIS A 1 107 ? -5.286 2.403 4.921 1.00 96.38 107 HIS A N 1
ATOM 825 C CA . HIS A 1 107 ? -5.531 3.117 3.672 1.00 96.38 107 HIS A CA 1
ATOM 826 C C . HIS A 1 107 ? -4.719 4.417 3.573 1.00 96.38 107 HIS A C 1
ATOM 828 O O . HIS A 1 107 ? -4.053 4.642 2.564 1.00 96.38 107 HIS A O 1
ATOM 834 N N . VAL A 1 108 ? -4.729 5.254 4.616 1.00 97.69 108 VAL A N 1
ATOM 835 C CA . VAL A 1 108 ? -3.999 6.535 4.619 1.00 97.69 108 VAL A CA 1
ATOM 836 C C . VAL A 1 108 ? -2.499 6.330 4.426 1.00 97.69 108 VAL A C 1
ATOM 838 O O . VAL A 1 108 ? -1.893 6.997 3.586 1.00 97.69 108 VAL A O 1
ATOM 841 N N . LEU A 1 109 ? -1.897 5.397 5.172 1.00 97.31 109 LEU A N 1
ATOM 842 C CA . LEU A 1 109 ? -0.468 5.116 5.044 1.00 97.31 109 LEU A CA 1
ATOM 843 C C . LEU A 1 109 ? -0.137 4.520 3.673 1.00 97.31 109 LEU A C 1
ATOM 845 O O . LEU A 1 109 ? 0.861 4.907 3.072 1.00 97.31 109 LEU A O 1
ATOM 849 N N . ALA A 1 110 ? -0.986 3.645 3.132 1.00 96.75 110 ALA A N 1
ATOM 850 C CA . ALA A 1 110 ? -0.810 3.126 1.780 1.00 96.75 110 ALA A CA 1
ATOM 851 C C . ALA A 1 110 ? -0.817 4.240 0.716 1.00 96.75 110 ALA A C 1
ATOM 853 O O . ALA A 1 110 ? 0.047 4.249 -0.158 1.00 96.75 110 ALA A O 1
ATOM 854 N N . CYS A 1 111 ? -1.725 5.215 0.822 1.00 95.94 111 CYS A N 1
ATOM 855 C CA . CYS A 1 111 ? -1.760 6.388 -0.058 1.00 95.94 111 CYS A CA 1
ATOM 856 C C . CYS A 1 111 ? -0.506 7.272 0.081 1.00 95.94 111 CYS A C 1
ATOM 858 O O . CYS A 1 111 ? -0.040 7.850 -0.904 1.00 95.94 111 CYS A O 1
ATOM 860 N N . ASP A 1 112 ? 0.066 7.374 1.285 1.00 97.44 112 ASP A N 1
ATOM 861 C CA . ASP A 1 112 ? 1.324 8.094 1.521 1.00 97.44 112 ASP A CA 1
ATOM 862 C C . ASP A 1 112 ? 2.510 7.372 0.866 1.00 97.44 112 ASP A C 1
ATOM 864 O O . ASP A 1 112 ? 3.285 8.000 0.140 1.00 97.44 112 ASP A O 1
ATOM 868 N N . TYR A 1 113 ? 2.608 6.047 1.025 1.00 96.19 113 TYR A N 1
ATOM 869 C CA . TYR A 1 113 ? 3.607 5.234 0.324 1.00 96.19 113 TYR A CA 1
ATOM 870 C C . TYR A 1 113 ? 3.453 5.317 -1.193 1.00 96.19 113 TYR A C 1
ATOM 872 O O . TYR A 1 113 ? 4.451 5.514 -1.884 1.00 96.19 113 TYR A O 1
ATOM 880 N N . GLN A 1 114 ? 2.221 5.247 -1.704 1.00 95.81 114 GLN A N 1
ATOM 881 C CA . GLN A 1 114 ? 1.944 5.399 -3.128 1.00 95.81 114 GLN A CA 1
ATOM 882 C C . GLN A 1 114 ? 2.420 6.764 -3.636 1.00 95.81 114 GLN A C 1
ATOM 884 O O . GLN A 1 114 ? 3.151 6.809 -4.618 1.00 95.81 114 GLN A O 1
ATOM 889 N N . THR A 1 115 ? 2.076 7.859 -2.948 1.00 96.44 115 THR A N 1
ATOM 890 C CA . THR A 1 115 ? 2.472 9.226 -3.342 1.00 96.44 115 THR A CA 1
ATOM 891 C C . THR A 1 115 ? 3.994 9.392 -3.345 1.00 96.44 115 THR A C 1
ATOM 893 O O . THR A 1 115 ? 4.561 9.991 -4.260 1.00 96.44 115 THR A O 1
ATOM 896 N N . LYS A 1 116 ? 4.681 8.847 -2.333 1.00 95.62 116 LYS A N 1
ATOM 897 C CA . LYS A 1 116 ? 6.150 8.864 -2.254 1.00 95.62 116 LYS A CA 1
ATOM 898 C C . LYS A 1 116 ? 6.787 8.056 -3.381 1.00 95.62 116 LYS A C 1
ATOM 900 O O . LYS A 1 116 ? 7.753 8.531 -3.976 1.00 95.62 116 LYS A O 1
ATOM 905 N N . GLY A 1 117 ? 6.240 6.876 -3.672 1.00 96.56 117 GLY A N 1
ATOM 906 C CA . GLY A 1 117 ? 6.673 6.030 -4.777 1.00 96.56 117 GLY A CA 1
ATOM 907 C C . GLY A 1 117 ? 6.463 6.713 -6.122 1.00 96.56 117 GLY A C 1
ATOM 908 O O . GLY A 1 117 ? 7.417 6.871 -6.866 1.00 96.56 117 GLY A O 1
ATOM 909 N N . GLU A 1 118 ? 5.264 7.228 -6.400 1.00 97.00 118 GLU A N 1
ATOM 910 C CA . GLU A 1 118 ? 4.950 7.972 -7.629 1.00 97.00 118 GLU A CA 1
ATOM 911 C C . GLU A 1 118 ? 5.910 9.149 -7.848 1.00 97.00 118 GLU A C 1
ATOM 913 O O . GLU A 1 118 ? 6.370 9.364 -8.969 1.00 97.00 118 GLU A O 1
ATOM 918 N N . ARG A 1 119 ? 6.281 9.869 -6.780 1.00 97.31 119 ARG A N 1
ATOM 919 C CA . ARG A 1 119 ? 7.264 10.956 -6.870 1.00 97.31 119 ARG A CA 1
ATOM 920 C C . ARG A 1 119 ? 8.645 10.433 -7.260 1.00 97.31 119 ARG A C 1
ATOM 922 O O . ARG A 1 119 ? 9.249 10.974 -8.178 1.00 97.31 119 ARG A O 1
ATOM 929 N N . ALA A 1 120 ? 9.125 9.379 -6.598 1.00 96.19 120 ALA A N 1
ATOM 930 C CA . ALA A 1 120 ? 10.415 8.766 -6.919 1.00 96.19 120 ALA A CA 1
ATOM 931 C C . ALA A 1 120 ? 10.448 8.226 -8.359 1.00 96.19 120 ALA A C 1
ATOM 933 O O . ALA A 1 120 ? 11.463 8.338 -9.040 1.00 96.19 120 ALA A O 1
ATOM 934 N N . ILE A 1 121 ? 9.325 7.693 -8.847 1.00 97.25 121 ILE A N 1
ATOM 935 C CA . ILE A 1 121 ? 9.174 7.257 -10.238 1.00 97.25 121 ILE A CA 1
ATOM 936 C C . ILE A 1 121 ? 9.284 8.449 -11.180 1.00 97.25 121 ILE A C 1
ATOM 938 O O . ILE A 1 121 ? 10.070 8.389 -12.120 1.00 97.25 121 ILE A O 1
ATOM 942 N N . ALA A 1 122 ? 8.539 9.528 -10.923 1.00 96.81 122 ALA A N 1
ATO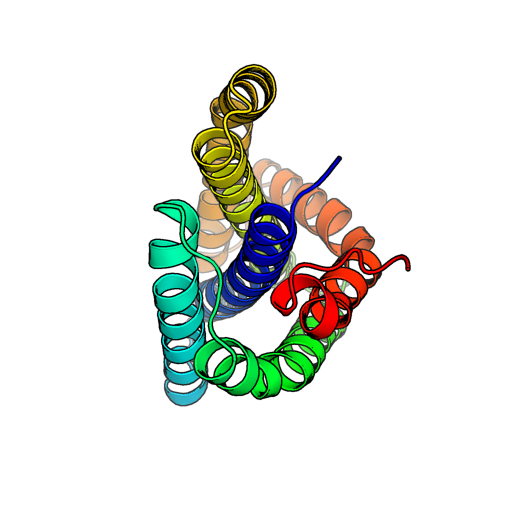M 943 C CA . ALA A 1 122 ? 8.580 10.741 -11.735 1.00 96.81 122 ALA A CA 1
ATOM 944 C C . ALA A 1 122 ? 9.997 11.334 -11.811 1.00 96.81 122 ALA A C 1
ATOM 946 O O . ALA A 1 122 ? 10.449 11.688 -12.897 1.00 96.81 122 ALA A O 1
ATOM 947 N N . GLU A 1 123 ? 10.722 11.370 -10.690 1.00 96.31 123 GLU A N 1
ATOM 948 C CA . GLU A 1 123 ? 12.135 11.768 -10.641 1.00 96.31 123 GLU A CA 1
ATOM 949 C C . GLU A 1 123 ? 13.016 10.824 -11.481 1.00 96.31 123 GLU A C 1
ATOM 951 O O . GLU A 1 123 ? 13.821 11.275 -12.293 1.00 96.31 123 GLU A O 1
ATOM 956 N N . ALA A 1 124 ? 12.826 9.509 -11.350 1.00 95.75 124 ALA A N 1
ATOM 957 C CA . ALA A 1 124 ? 13.619 8.499 -12.046 1.00 95.75 124 ALA A CA 1
ATOM 958 C C . ALA A 1 124 ? 13.416 8.486 -13.574 1.00 95.75 124 ALA A C 1
ATOM 960 O O . ALA A 1 124 ? 14.325 8.081 -14.307 1.00 95.75 124 ALA A O 1
ATOM 961 N N . VAL A 1 125 ? 12.242 8.905 -14.060 1.00 95.38 125 VAL A N 1
ATOM 962 C CA . VAL A 1 125 ? 11.888 8.947 -15.494 1.00 95.38 125 VAL A CA 1
ATOM 963 C C . VAL A 1 125 ? 11.879 10.364 -16.081 1.00 95.38 125 VAL A C 1
ATOM 965 O O . VAL A 1 125 ? 11.291 10.580 -17.140 1.00 95.38 125 VAL A O 1
ATOM 968 N N . ASP A 1 126 ? 12.546 11.307 -15.409 1.00 95.31 126 ASP A N 1
ATOM 969 C CA . ASP A 1 126 ? 12.755 12.695 -15.849 1.00 95.31 126 ASP A CA 1
ATOM 970 C C . ASP A 1 126 ? 11.447 13.466 -16.123 1.00 95.31 126 ASP A C 1
ATOM 972 O O . ASP A 1 126 ? 11.257 14.119 -17.150 1.00 95.31 126 ASP A O 1
ATOM 976 N N . LYS A 1 127 ? 10.503 13.375 -15.176 1.00 95.94 127 LYS A N 1
ATOM 977 C CA . LYS A 1 127 ? 9.235 14.125 -15.158 1.00 95.94 127 LYS A CA 1
ATOM 978 C C . LYS A 1 127 ? 9.191 15.102 -13.974 1.00 95.94 127 LYS A C 1
ATOM 980 O O . LYS A 1 127 ? 8.398 14.905 -13.048 1.00 95.94 127 LYS A O 1
ATOM 985 N N . PRO A 1 128 ? 10.008 16.171 -13.984 1.00 95.81 128 PRO A N 1
ATOM 986 C CA . PRO A 1 128 ? 10.137 17.089 -12.849 1.00 95.81 128 PRO A CA 1
ATOM 987 C C . PRO A 1 128 ? 8.826 17.802 -12.491 1.00 95.81 128 PRO A C 1
ATOM 989 O O . PRO A 1 128 ? 8.506 17.925 -11.315 1.00 95.81 128 PRO A O 1
ATOM 992 N N . GLU A 1 129 ? 8.011 18.189 -13.479 1.00 96.88 129 GLU A N 1
ATOM 993 C CA . GLU A 1 129 ? 6.711 18.836 -13.222 1.00 96.88 129 GLU A CA 1
ATOM 994 C C . GLU A 1 129 ? 5.746 17.924 -12.444 1.00 96.88 129 GLU A C 1
ATOM 996 O O . GLU A 1 129 ? 5.001 18.376 -11.573 1.00 96.88 129 GLU A O 1
ATOM 1001 N N . GLU A 1 130 ? 5.774 16.621 -12.735 1.00 96.19 130 GLU A N 1
ATOM 1002 C CA . GLU A 1 130 ? 4.957 15.632 -12.034 1.00 96.19 130 GLU A CA 1
ATOM 1003 C C . GLU A 1 130 ? 5.494 15.374 -10.621 1.00 96.19 130 GLU A C 1
ATOM 1005 O O . GLU A 1 130 ? 4.715 15.319 -9.667 1.00 96.19 130 GLU A O 1
ATOM 1010 N N . ALA A 1 131 ? 6.818 15.286 -10.466 1.00 96.81 131 ALA A N 1
ATOM 1011 C CA . ALA A 1 131 ? 7.460 15.165 -9.161 1.00 96.81 131 ALA A CA 1
ATOM 1012 C C . ALA A 1 131 ? 7.135 16.366 -8.253 1.00 96.81 131 ALA A C 1
ATOM 1014 O O . ALA A 1 131 ? 6.758 16.172 -7.094 1.00 96.81 131 ALA A O 1
ATOM 1015 N N . ASP A 1 132 ? 7.181 17.589 -8.788 1.00 97.25 132 ASP A N 1
ATOM 1016 C CA . ASP A 1 132 ? 6.823 18.818 -8.072 1.00 97.25 132 ASP A CA 1
ATOM 1017 C C . ASP A 1 132 ? 5.344 18.834 -7.670 1.00 97.25 132 ASP A C 1
ATOM 1019 O O . ASP A 1 132 ? 4.996 19.162 -6.530 1.00 97.25 132 ASP A O 1
ATOM 1023 N N . ARG A 1 133 ? 4.448 18.418 -8.574 1.00 96.88 133 ARG A N 1
ATOM 1024 C CA . ARG A 1 133 ? 3.012 18.288 -8.282 1.00 96.88 133 ARG A CA 1
ATOM 1025 C C . ARG A 1 133 ? 2.748 17.297 -7.147 1.00 96.88 133 ARG A C 1
ATOM 1027 O O . ARG A 1 133 ? 1.882 17.537 -6.304 1.00 96.88 133 ARG A O 1
ATOM 1034 N N . LEU A 1 134 ? 3.479 16.184 -7.109 1.00 96.44 134 LEU A N 1
ATOM 1035 C CA . LEU A 1 134 ? 3.381 15.190 -6.039 1.00 96.44 134 LEU A CA 1
ATOM 1036 C C . LEU A 1 134 ? 3.997 15.706 -4.732 1.00 96.44 134 LEU A C 1
ATOM 1038 O O . LEU A 1 134 ? 3.431 15.483 -3.661 1.00 96.44 134 LEU A O 1
ATOM 1042 N N . LEU A 1 135 ? 5.088 16.473 -4.802 1.00 95.00 135 LEU A N 1
ATOM 1043 C CA . LEU A 1 135 ? 5.713 17.115 -3.644 1.00 95.00 135 LEU A CA 1
ATOM 1044 C C . LEU A 1 135 ? 4.756 18.092 -2.942 1.00 95.00 135 LEU A C 1
ATOM 1046 O O . LEU A 1 135 ? 4.699 18.126 -1.712 1.00 95.00 135 LEU A O 1
ATOM 1050 N N . GLN A 1 136 ? 3.927 18.818 -3.698 1.00 96.25 136 GLN A N 1
ATOM 1051 C CA . GLN A 1 136 ? 2.893 19.704 -3.142 1.00 96.25 136 GLN A CA 1
ATOM 1052 C C . GLN A 1 136 ? 1.845 18.965 -2.288 1.00 96.25 136 GLN A C 1
ATOM 1054 O O . GLN A 1 136 ? 1.184 19.589 -1.458 1.00 96.25 136 GLN A O 1
ATOM 1059 N N . ARG A 1 137 ? 1.701 17.638 -2.435 1.00 94.69 137 ARG A N 1
ATOM 1060 C CA . ARG A 1 137 ? 0.783 16.820 -1.622 1.00 94.69 137 ARG A CA 1
ATOM 1061 C C . ARG A 1 137 ? 1.364 16.418 -0.267 1.00 94.69 137 ARG A C 1
ATOM 1063 O O . ARG A 1 137 ? 0.602 16.019 0.614 1.00 94.69 137 ARG A O 1
ATOM 1070 N N . VAL A 1 138 ? 2.679 16.541 -0.064 1.00 93.19 138 VAL A N 1
ATOM 1071 C CA . VAL A 1 138 ? 3.363 16.084 1.159 1.00 93.19 138 VAL A CA 1
ATOM 1072 C C . VAL A 1 138 ? 2.778 16.696 2.440 1.00 93.19 138 VAL A C 1
ATOM 1074 O O . VAL A 1 138 ? 2.505 15.928 3.363 1.00 93.19 138 VAL A O 1
ATOM 1077 N N . PRO A 1 139 ? 2.500 18.014 2.541 1.00 96.19 139 PRO A N 1
ATOM 1078 C CA . PRO A 1 139 ? 1.939 18.584 3.769 1.00 96.19 139 PRO A CA 1
ATOM 1079 C C . PRO A 1 139 ? 0.581 17.979 4.150 1.00 96.19 139 PRO A C 1
ATOM 1081 O O . PRO A 1 139 ? 0.343 17.686 5.324 1.00 96.19 139 PRO A O 1
ATOM 1084 N N . MET A 1 140 ? -0.283 17.750 3.155 1.00 96.62 140 MET A N 1
ATOM 1085 C CA . MET A 1 140 ? -1.583 17.104 3.341 1.00 96.62 140 MET A CA 1
ATOM 1086 C C . MET A 1 140 ? -1.405 15.649 3.784 1.00 96.62 140 MET A C 1
ATOM 1088 O O . MET A 1 140 ? -1.988 15.251 4.790 1.00 96.62 140 MET A O 1
ATOM 1092 N N . MET A 1 141 ? -0.562 14.872 3.095 1.00 97.00 141 MET A N 1
ATOM 1093 C CA . MET A 1 141 ? -0.322 13.471 3.457 1.00 97.00 141 MET A CA 1
ATOM 1094 C C . MET A 1 141 ? 0.273 13.336 4.858 1.00 97.00 141 MET A C 1
ATOM 1096 O O . MET A 1 141 ? -0.189 12.513 5.642 1.00 97.00 141 MET A O 1
ATOM 1100 N N . MET A 1 142 ? 1.215 14.202 5.237 1.00 96.75 142 MET A N 1
ATOM 1101 C CA . MET A 1 142 ? 1.748 14.233 6.599 1.00 96.75 142 MET A CA 1
ATOM 1102 C C . MET A 1 142 ? 0.670 14.542 7.645 1.00 96.75 142 MET A C 1
ATOM 1104 O O . MET A 1 142 ? 0.721 13.995 8.746 1.00 96.75 142 MET A O 1
ATOM 1108 N N . ALA A 1 143 ? -0.289 15.423 7.342 1.00 97.88 143 ALA A N 1
ATOM 1109 C CA . ALA A 1 143 ? -1.402 15.712 8.244 1.00 97.88 143 ALA A CA 1
ATOM 1110 C C . ALA A 1 143 ? -2.329 14.499 8.406 1.00 97.88 143 ALA A C 1
ATOM 1112 O O . ALA A 1 143 ? -2.616 14.118 9.540 1.00 97.88 143 ALA A O 1
ATOM 1113 N N . LEU A 1 144 ? -2.706 13.851 7.300 1.00 98.00 144 LEU A N 1
ATOM 1114 C CA . LEU A 1 144 ? -3.538 12.645 7.310 1.00 98.00 144 LEU A CA 1
ATOM 1115 C C . LEU A 1 144 ? -2.849 11.490 8.049 1.00 98.00 144 LEU A C 1
ATOM 1117 O O . LEU A 1 144 ? -3.462 10.843 8.892 1.00 98.00 144 LEU A O 1
ATOM 1121 N N . VAL A 1 145 ? -1.553 11.263 7.810 1.00 97.88 145 VAL A N 1
ATOM 1122 C CA . VAL A 1 145 ? -0.772 10.232 8.515 1.00 97.88 145 VAL A CA 1
ATOM 1123 C C . VAL A 1 145 ? -0.715 10.515 10.016 1.00 97.88 145 VAL A C 1
ATOM 1125 O O . VAL A 1 145 ? -0.858 9.592 10.816 1.00 97.88 145 VAL A O 1
ATOM 1128 N N . ARG A 1 146 ? -0.551 11.780 10.431 1.00 97.75 146 ARG A N 1
ATOM 1129 C CA . ARG A 1 146 ? -0.627 12.142 11.856 1.00 97.75 146 ARG A CA 1
ATOM 1130 C C . ARG A 1 146 ? -2.006 11.838 12.435 1.00 97.75 146 ARG A C 1
ATOM 1132 O O . ARG A 1 146 ? -2.065 11.199 13.477 1.00 97.75 146 ARG A O 1
ATOM 1139 N N . GLN A 1 147 ? -3.084 12.225 11.755 1.00 97.75 147 GLN A N 1
ATOM 1140 C CA . GLN A 1 147 ? -4.455 11.934 12.190 1.00 97.75 147 GLN A CA 1
ATOM 1141 C C . GLN A 1 147 ? -4.711 10.427 12.304 1.00 97.75 147 GLN A C 1
ATOM 1143 O O . GLN A 1 147 ? -5.253 9.976 13.309 1.00 97.75 147 GLN A O 1
ATOM 1148 N N . ALA A 1 148 ? -4.273 9.639 11.319 1.00 97.56 148 ALA A N 1
ATOM 1149 C CA . ALA A 1 148 ? -4.375 8.184 11.335 1.00 97.56 148 ALA A CA 1
ATOM 1150 C C . ALA A 1 148 ? -3.603 7.569 12.514 1.00 97.56 148 ALA A C 1
ATOM 1152 O O . ALA A 1 148 ? -4.165 6.782 13.270 1.00 97.56 148 ALA A O 1
ATOM 1153 N N . ASN A 1 149 ? -2.348 7.974 12.729 1.00 97.25 149 ASN A N 1
ATOM 1154 C CA . ASN A 1 149 ? -1.543 7.491 13.854 1.00 97.25 149 ASN A CA 1
ATOM 1155 C C . ASN A 1 149 ? -2.150 7.879 15.209 1.00 97.25 149 ASN A C 1
ATOM 1157 O O . ASN A 1 149 ? -2.188 7.052 16.119 1.00 97.25 149 ASN A O 1
ATOM 1161 N N . THR A 1 150 ? -2.656 9.109 15.344 1.00 96.62 150 THR A N 1
ATOM 1162 C CA . THR A 1 150 ? -3.374 9.544 16.548 1.00 96.62 150 THR A CA 1
ATOM 1163 C C . THR A 1 150 ? -4.624 8.701 16.764 1.00 96.62 150 THR A C 1
ATOM 1165 O O . THR A 1 150 ? -4.830 8.225 17.873 1.00 96.62 150 THR A O 1
ATOM 1168 N N . ALA A 1 151 ? -5.418 8.448 15.721 1.00 96.50 151 ALA A N 1
ATOM 1169 C CA . ALA A 1 151 ? -6.622 7.636 15.830 1.00 96.50 151 ALA A CA 1
ATOM 1170 C C . ALA A 1 151 ? -6.327 6.219 16.330 1.00 96.50 151 ALA A C 1
ATOM 1172 O O . ALA A 1 151 ? -6.955 5.772 17.288 1.00 96.50 151 ALA A O 1
ATOM 1173 N N . VAL A 1 152 ? -5.334 5.542 15.744 1.00 96.94 152 VAL A N 1
ATOM 1174 C CA . VAL A 1 152 ? -4.925 4.202 16.188 1.00 96.94 152 VAL A CA 1
ATOM 1175 C C . VAL A 1 152 ? -4.375 4.249 17.620 1.00 96.94 152 VAL A C 1
ATOM 1177 O O . VAL A 1 152 ? -4.751 3.417 18.440 1.00 96.94 152 VAL A O 1
ATOM 1180 N N . GLY A 1 153 ? -3.539 5.238 17.955 1.00 95.75 153 GLY A N 1
ATOM 1181 C CA . GLY A 1 153 ? -2.972 5.396 19.299 1.00 95.75 153 GLY A CA 1
ATOM 1182 C C . GLY A 1 153 ? -4.027 5.645 20.382 1.00 95.75 153 GLY A C 1
ATOM 1183 O O . GLY A 1 153 ? -3.978 5.021 21.440 1.00 95.75 153 GLY A O 1
ATOM 1184 N N . THR A 1 154 ? -5.014 6.503 20.114 1.00 94.81 154 THR A N 1
ATOM 1185 C CA . THR A 1 154 ? -6.146 6.740 21.020 1.00 94.81 154 THR A CA 1
ATOM 1186 C C . THR A 1 154 ? -7.003 5.486 21.159 1.00 94.81 154 THR A C 1
ATOM 1188 O O . THR A 1 154 ? -7.302 5.078 22.278 1.00 94.81 154 THR A O 1
ATOM 1191 N N . CYS A 1 155 ? -7.326 4.823 20.045 1.00 95.50 155 CYS A N 1
ATOM 1192 C CA . CYS A 1 155 ? -8.104 3.585 20.047 1.00 95.50 155 CYS A CA 1
ATOM 1193 C C . CYS A 1 155 ? -7.400 2.448 20.803 1.00 95.50 155 CYS A C 1
ATOM 1195 O O . CYS A 1 155 ? -8.057 1.635 21.440 1.00 95.50 155 CYS A O 1
ATOM 1197 N N . ALA A 1 156 ? -6.067 2.394 20.790 1.00 93.75 156 ALA A N 1
ATOM 1198 C CA . ALA A 1 156 ? -5.311 1.425 21.580 1.00 93.75 156 ALA A CA 1
ATOM 1199 C C . ALA A 1 156 ? -5.433 1.660 23.097 1.00 93.75 156 ALA A C 1
ATOM 1201 O O . ALA A 1 156 ? -5.358 0.712 23.878 1.00 93.75 156 ALA A O 1
ATOM 1202 N N . GLN A 1 157 ? -5.652 2.907 23.521 1.00 92.88 157 GLN A N 1
ATOM 1203 C CA . GLN A 1 157 ? -5.761 3.290 24.932 1.00 92.88 157 GLN A CA 1
ATOM 1204 C C . GLN A 1 157 ? -7.202 3.269 25.460 1.00 92.88 157 GLN A C 1
ATOM 1206 O O . GLN A 1 157 ? -7.398 3.172 26.671 1.00 92.88 157 GLN A O 1
ATOM 1211 N N . GLY A 1 158 ? -8.209 3.343 24.588 1.00 88.56 158 GLY A N 1
ATOM 1212 C CA . GLY A 1 158 ? -9.613 3.354 24.986 1.00 88.56 158 GLY A CA 1
ATOM 1213 C C . GLY A 1 158 ? -10.533 3.918 23.908 1.00 88.56 158 GLY A C 1
ATOM 1214 O O . GLY A 1 158 ? -10.256 3.805 22.716 1.00 88.56 158 GLY A O 1
ATOM 1215 N N . GLU A 1 159 ? -11.643 4.510 24.342 1.00 88.19 159 GLU A N 1
ATOM 1216 C CA . GLU A 1 159 ? -12.624 5.104 23.433 1.00 88.19 159 GLU A CA 1
ATOM 1217 C C . GLU A 1 159 ? -12.112 6.426 22.831 1.00 88.19 159 GLU A C 1
ATOM 1219 O O . GLU A 1 159 ? -11.582 7.272 23.563 1.00 88.19 159 GLU A O 1
ATOM 1224 N N . PRO A 1 160 ? -12.262 6.634 21.510 1.00 91.56 160 PRO A N 1
ATOM 1225 C CA . PRO A 1 160 ? -11.880 7.881 20.862 1.00 91.56 160 PRO A CA 1
ATOM 1226 C C . PRO A 1 160 ? -12.818 9.036 21.236 1.00 91.56 160 PRO A C 1
ATOM 1228 O O . PRO A 1 160 ? -14.007 8.844 21.478 1.00 91.56 160 PRO A O 1
ATOM 1231 N N . SER A 1 161 ? -12.288 10.263 21.230 1.00 93.12 161 SER A N 1
ATOM 1232 C CA . SER A 1 161 ? -13.110 11.479 21.285 1.00 93.12 161 SER A CA 1
ATOM 1233 C C . SER A 1 161 ? -13.868 11.702 19.970 1.00 93.12 161 SER A C 1
ATOM 1235 O O . SER A 1 161 ? -13.491 11.149 18.936 1.00 93.12 161 SER A O 1
ATOM 1237 N N . ASP A 1 162 ? -14.879 12.578 19.979 1.00 94.75 162 ASP A N 1
ATOM 1238 C CA . ASP A 1 162 ? -15.674 12.922 18.785 1.00 94.75 162 ASP A CA 1
ATOM 1239 C C . ASP A 1 162 ? -14.813 13.408 17.605 1.00 94.75 162 ASP A C 1
ATOM 1241 O O . ASP A 1 162 ? -15.081 13.082 16.448 1.00 94.75 162 ASP A O 1
ATOM 1245 N N . GLU A 1 163 ? -13.740 14.153 17.886 1.00 95.19 163 GLU A N 1
ATOM 1246 C CA . GLU A 1 163 ? -12.791 14.604 16.863 1.00 95.19 163 GLU A CA 1
ATOM 1247 C C . GLU A 1 163 ? -12.093 13.415 16.186 1.00 95.19 163 GLU A C 1
ATOM 1249 O O . GLU A 1 163 ? -12.065 13.309 14.958 1.00 95.19 163 GLU A O 1
ATOM 1254 N N . ILE A 1 164 ? -11.570 12.483 16.988 1.00 96.31 164 ILE A N 1
ATOM 1255 C CA . ILE A 1 164 ? -10.876 11.292 16.491 1.00 96.31 164 ILE A CA 1
ATOM 1256 C C . ILE A 1 164 ? -11.845 10.354 15.765 1.00 96.31 164 ILE A C 1
ATOM 1258 O O . ILE A 1 164 ? -11.499 9.802 14.718 1.00 96.31 164 ILE A O 1
ATOM 1262 N N . ALA A 1 165 ? -13.072 10.221 16.269 1.00 94.62 165 ALA A N 1
ATOM 1263 C CA . ALA A 1 165 ? -14.149 9.498 15.603 1.00 94.62 165 ALA A CA 1
ATOM 1264 C C . ALA A 1 165 ? -14.437 10.067 14.203 1.00 94.62 165 ALA A C 1
ATOM 1266 O O . ALA A 1 165 ? -14.623 9.301 13.251 1.00 94.62 165 ALA A O 1
ATOM 1267 N N . GLY A 1 166 ? -14.405 11.396 14.055 1.00 95.00 166 GLY A N 1
ATOM 1268 C CA . GLY A 1 166 ? -14.510 12.078 12.766 1.00 95.00 166 GLY A CA 1
ATOM 1269 C C . GLY A 1 166 ? -13.405 11.671 11.786 1.00 95.00 166 GLY A C 1
ATOM 1270 O O . GLY A 1 166 ? -13.703 11.315 10.644 1.00 95.00 166 GLY A O 1
ATOM 1271 N N . TYR A 1 167 ? -12.144 11.639 12.234 1.00 95.19 167 TYR A N 1
ATOM 1272 C CA . TYR A 1 167 ? -11.019 11.189 11.400 1.00 95.19 167 TYR A CA 1
ATOM 1273 C C . TYR A 1 167 ? -11.164 9.729 10.960 1.00 95.19 167 TYR A C 1
ATOM 1275 O O . TYR A 1 167 ? -10.992 9.422 9.781 1.00 95.19 167 TYR A O 1
ATOM 1283 N N . ILE A 1 168 ? -11.513 8.827 11.885 1.00 96.31 168 ILE A N 1
ATOM 1284 C CA . ILE A 1 168 ? -11.720 7.401 11.581 1.00 96.31 168 ILE A CA 1
ATOM 1285 C C . ILE A 1 168 ? -12.811 7.244 10.523 1.00 96.31 168 ILE A C 1
ATOM 1287 O O . ILE A 1 168 ? -12.594 6.581 9.509 1.00 96.31 168 ILE A O 1
ATOM 1291 N N . THR A 1 169 ? -13.955 7.897 10.737 1.00 95.00 169 THR A N 1
ATOM 1292 C CA . THR A 1 169 ? -15.110 7.830 9.836 1.00 95.00 169 THR A CA 1
ATOM 1293 C C . THR A 1 169 ? -14.734 8.251 8.419 1.00 95.00 169 THR A C 1
ATOM 1295 O O . THR A 1 169 ? -15.064 7.554 7.459 1.00 95.00 169 THR A O 1
ATOM 1298 N N . GLU A 1 170 ? -14.007 9.360 8.274 1.00 94.94 170 GLU A N 1
ATOM 1299 C CA . GLU A 1 170 ? -13.607 9.861 6.962 1.00 94.94 170 GLU A CA 1
ATOM 1300 C C . GLU A 1 170 ? -12.605 8.929 6.268 1.00 94.94 170 GLU A C 1
ATOM 1302 O O . GLU A 1 170 ? -12.790 8.581 5.100 1.00 94.94 170 GLU A O 1
ATOM 1307 N N . HIS A 1 171 ? -11.586 8.443 6.984 1.00 95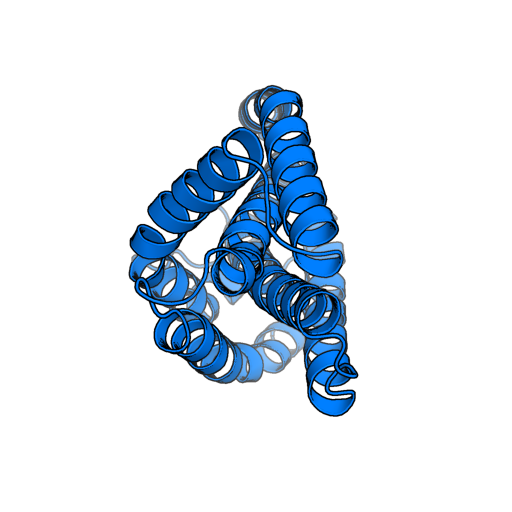.81 171 HIS A N 1
ATOM 1308 C CA . HIS A 1 171 ? -10.609 7.511 6.416 1.00 95.81 171 HIS A CA 1
ATOM 1309 C C . HIS A 1 171 ? -11.259 6.198 5.961 1.00 95.81 171 HIS A C 1
ATOM 1311 O O . HIS A 1 171 ? -10.967 5.707 4.870 1.00 95.81 171 HIS A O 1
ATOM 1317 N N . VAL A 1 172 ? -12.174 5.647 6.762 1.00 95.81 172 VAL A N 1
ATOM 1318 C CA . VAL A 1 172 ? -12.923 4.426 6.430 1.00 95.81 172 VAL A CA 1
ATOM 1319 C C . VAL A 1 172 ? -13.821 4.654 5.218 1.00 95.81 172 VAL A C 1
ATOM 1321 O O . VAL A 1 172 ? -13.835 3.835 4.297 1.00 95.81 172 VAL A O 1
ATOM 1324 N N . ARG A 1 173 ? -14.547 5.780 5.178 1.00 93.88 173 ARG A N 1
ATOM 1325 C CA . ARG A 1 173 ? -15.422 6.142 4.056 1.00 93.88 173 ARG A CA 1
ATOM 1326 C C . ARG A 1 173 ? -14.659 6.147 2.733 1.00 93.88 173 ARG A C 1
ATOM 1328 O O . ARG A 1 173 ? -15.162 5.615 1.745 1.00 93.88 173 ARG A O 1
ATOM 1335 N N . VAL A 1 174 ? -13.460 6.730 2.716 1.00 91.88 174 VAL A N 1
ATOM 1336 C CA . VAL A 1 174 ? -12.596 6.773 1.527 1.00 91.88 174 VAL A CA 1
ATOM 1337 C C . VAL A 1 174 ? -12.063 5.376 1.197 1.00 91.88 174 VAL A C 1
ATOM 1339 O O . VAL A 1 174 ? -12.157 4.941 0.050 1.00 91.88 174 VAL A O 1
ATOM 1342 N N . ALA A 1 175 ? -11.575 4.641 2.199 1.00 93.38 175 ALA A N 1
ATOM 1343 C CA . ALA A 1 175 ? -10.993 3.314 2.021 1.00 93.38 175 ALA A CA 1
ATOM 1344 C C . ALA A 1 175 ? -11.971 2.304 1.398 1.00 93.38 175 ALA A C 1
ATOM 1346 O O . ALA A 1 175 ? -11.589 1.559 0.497 1.00 93.38 175 ALA A O 1
ATOM 1347 N N . ARG A 1 176 ? -13.242 2.304 1.821 1.00 89.81 176 ARG A N 1
ATOM 1348 C CA . ARG A 1 176 ? -14.279 1.379 1.320 1.00 89.81 176 ARG A CA 1
ATOM 1349 C C . ARG A 1 176 ? -14.537 1.490 -0.182 1.00 89.81 176 ARG A C 1
ATOM 1351 O O . ARG A 1 176 ? -14.903 0.502 -0.807 1.00 89.81 176 ARG A O 1
ATOM 1358 N N . GLY A 1 177 ? -14.361 2.676 -0.763 1.00 86.88 177 GLY A N 1
ATOM 1359 C CA . GLY A 1 177 ? -14.551 2.889 -2.200 1.00 86.88 177 GLY A CA 1
ATOM 1360 C C . GLY A 1 177 ? -13.412 2.344 -3.064 1.00 86.88 177 GLY A C 1
ATOM 1361 O O . GLY A 1 177 ? -13.490 2.422 -4.288 1.00 86.88 177 GLY A O 1
ATOM 1362 N N . ASP A 1 178 ? -12.349 1.828 -2.445 1.00 90.38 178 ASP A N 1
ATOM 1363 C CA . ASP A 1 178 ? -11.071 1.614 -3.112 1.00 90.38 178 ASP A CA 1
ATOM 1364 C C . ASP A 1 178 ? -10.809 0.158 -3.542 1.00 90.38 178 ASP A C 1
ATOM 1366 O O . ASP A 1 178 ? -9.932 -0.107 -4.361 1.00 90.38 178 ASP A O 1
ATOM 1370 N N . GLU A 1 179 ? -11.600 -0.800 -3.054 1.00 93.12 179 GLU A N 1
ATOM 1371 C CA . GLU A 1 179 ? -11.372 -2.239 -3.261 1.00 93.12 179 GLU A CA 1
ATOM 1372 C C . GLU A 1 179 ? -11.179 -2.618 -4.735 1.00 93.12 179 GLU A C 1
ATOM 1374 O O . GLU A 1 179 ? -10.164 -3.208 -5.110 1.00 93.12 179 GLU A O 1
ATOM 1379 N N . SER A 1 180 ? -12.126 -2.235 -5.597 1.00 92.69 180 SER A N 1
ATOM 1380 C CA . SER A 1 180 ? -12.074 -2.586 -7.021 1.00 92.69 180 SER A CA 1
ATOM 1381 C C . SER A 1 180 ? -10.825 -2.024 -7.702 1.00 92.69 180 SER A C 1
ATOM 1383 O O . SER A 1 180 ? -10.195 -2.717 -8.498 1.00 92.69 180 SER A O 1
ATOM 1385 N N . ARG A 1 181 ? -10.424 -0.791 -7.360 1.00 93.12 181 ARG A N 1
ATOM 1386 C CA . ARG A 1 181 ? -9.209 -0.168 -7.904 1.00 93.12 181 ARG A CA 1
ATOM 1387 C C . ARG A 1 181 ? -7.965 -0.952 -7.485 1.00 93.12 181 ARG A C 1
ATOM 1389 O O . ARG A 1 181 ? -7.087 -1.181 -8.310 1.00 93.12 181 ARG A O 1
ATOM 1396 N N . MET A 1 182 ? -7.911 -1.398 -6.235 1.00 94.38 182 MET A N 1
ATOM 1397 C CA . MET A 1 182 ? -6.762 -2.107 -5.668 1.00 94.38 182 MET A CA 1
ATOM 1398 C C . MET A 1 182 ? -6.597 -3.503 -6.263 1.00 94.38 182 MET A C 1
ATOM 1400 O O . MET A 1 182 ? -5.506 -3.870 -6.696 1.00 94.38 182 MET A O 1
ATOM 1404 N N . LEU A 1 183 ? -7.693 -4.255 -6.379 1.00 96.06 183 LEU A N 1
ATOM 1405 C CA . LEU A 1 183 ? -7.673 -5.574 -7.012 1.00 96.06 183 LEU A CA 1
ATOM 1406 C C . LEU A 1 183 ? -7.309 -5.493 -8.503 1.00 96.06 183 LEU A C 1
ATOM 1408 O O . LEU A 1 183 ? -6.629 -6.386 -9.013 1.00 96.06 183 LEU A O 1
ATOM 1412 N N . LEU A 1 184 ? -7.711 -4.419 -9.195 1.00 95.19 184 LEU A N 1
ATOM 1413 C CA . LEU A 1 184 ? -7.292 -4.148 -10.573 1.00 95.19 184 LEU A CA 1
ATOM 1414 C C . LEU A 1 184 ? -5.793 -3.838 -10.667 1.00 95.19 184 LEU A C 1
ATOM 1416 O O . LEU A 1 184 ? -5.115 -4.407 -11.518 1.00 95.19 184 LEU A O 1
ATOM 1420 N N . GLN A 1 185 ? -5.258 -2.986 -9.788 1.00 94.75 185 GLN A N 1
ATOM 1421 C CA . GLN A 1 185 ? -3.827 -2.656 -9.764 1.00 94.75 185 GLN A CA 1
ATOM 1422 C C . GLN A 1 185 ? -2.948 -3.885 -9.507 1.00 94.75 185 GLN A C 1
ATOM 1424 O O . GLN A 1 185 ? -1.950 -4.074 -10.200 1.00 94.75 185 GLN A O 1
ATOM 1429 N N . ILE A 1 186 ? -3.334 -4.740 -8.554 1.00 96.94 186 ILE A N 1
ATOM 1430 C CA . ILE A 1 186 ? -2.628 -5.999 -8.272 1.00 96.94 186 ILE A CA 1
ATOM 1431 C C . ILE A 1 186 ? -2.749 -6.944 -9.472 1.00 96.94 186 ILE A C 1
ATOM 1433 O O . ILE A 1 186 ? -1.758 -7.519 -9.910 1.00 96.94 186 ILE A O 1
ATOM 1437 N N . GLY A 1 187 ? -3.949 -7.072 -10.049 1.00 96.62 187 GLY A N 1
ATOM 1438 C CA . GLY A 1 187 ? -4.189 -7.922 -11.217 1.00 96.62 187 GLY A CA 1
ATOM 1439 C C . GLY A 1 187 ? -3.426 -7.493 -12.475 1.00 96.62 187 GLY A C 1
ATOM 1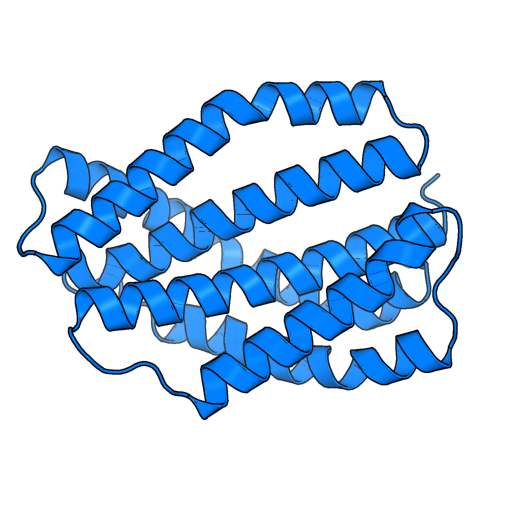440 O O . GLY A 1 187 ? -3.131 -8.336 -13.315 1.00 96.62 187 GLY A O 1
ATOM 1441 N N . ALA A 1 188 ? -3.073 -6.212 -12.591 1.00 96.88 188 ALA A N 1
ATOM 1442 C CA . ALA A 1 188 ? -2.264 -5.675 -13.682 1.00 96.88 188 ALA A CA 1
ATOM 1443 C C . ALA A 1 188 ? -0.757 -5.952 -13.528 1.00 96.88 188 ALA A C 1
ATOM 1445 O O . ALA A 1 188 ? -0.022 -5.810 -14.506 1.00 96.88 188 ALA A O 1
ATOM 1446 N N . ALA A 1 189 ? -0.289 -6.355 -12.338 1.00 96.88 189 ALA A N 1
ATOM 1447 C CA . ALA A 1 189 ? 1.133 -6.551 -12.047 1.00 96.88 189 ALA A CA 1
ATOM 1448 C C . ALA A 1 189 ? 1.860 -7.479 -13.042 1.00 96.88 189 ALA A C 1
ATOM 1450 O O . ALA A 1 189 ? 2.935 -7.100 -13.497 1.00 96.88 189 ALA A O 1
ATOM 1451 N N . PRO A 1 190 ? 1.306 -8.629 -13.480 1.00 97.31 190 PRO A N 1
ATOM 1452 C CA . PRO A 1 190 ? 1.988 -9.479 -14.460 1.00 97.31 190 PRO A CA 1
ATOM 1453 C C . PRO A 1 190 ? 2.301 -8.769 -15.786 1.00 97.31 190 PRO A C 1
ATOM 1455 O O . PRO A 1 190 ? 3.299 -9.086 -16.424 1.00 97.31 190 PRO A O 1
ATOM 1458 N N . VAL A 1 191 ? 1.470 -7.805 -16.197 1.00 97.69 191 VAL A N 1
ATOM 1459 C CA . VAL A 1 191 ? 1.656 -7.039 -17.440 1.00 97.69 191 VAL A CA 1
ATOM 1460 C C . VAL A 1 191 ? 2.604 -5.862 -17.216 1.00 97.69 191 VAL A C 1
ATOM 1462 O O . VAL A 1 191 ? 3.528 -5.645 -17.999 1.00 97.69 191 VAL A O 1
ATOM 1465 N N . THR A 1 192 ? 2.433 -5.124 -16.119 1.00 97.81 192 THR A N 1
ATOM 1466 C CA . THR A 1 192 ? 3.275 -3.957 -15.823 1.00 97.81 192 THR A CA 1
ATOM 1467 C C . THR A 1 192 ? 4.711 -4.347 -15.470 1.00 97.81 192 THR A C 1
ATOM 1469 O O . THR A 1 192 ? 5.632 -3.643 -15.873 1.00 97.81 192 THR A O 1
ATOM 1472 N N . LEU A 1 193 ? 4.940 -5.503 -14.831 1.00 97.50 193 LEU A N 1
ATOM 1473 C CA . LEU A 1 193 ? 6.285 -6.052 -14.585 1.00 97.50 193 LEU A CA 1
ATOM 1474 C C . LEU A 1 193 ? 7.030 -6.422 -15.882 1.00 97.50 193 LEU A C 1
ATOM 1476 O O . LEU A 1 193 ? 8.257 -6.367 -15.915 1.00 97.50 193 LEU A O 1
ATOM 1480 N N . GLN A 1 194 ? 6.310 -6.710 -16.971 1.00 96.94 194 GLN A N 1
ATOM 1481 C CA . GLN A 1 194 ? 6.889 -6.878 -18.314 1.00 96.94 194 GLN A CA 1
ATOM 1482 C C . GLN A 1 194 ? 7.146 -5.536 -19.023 1.00 96.94 194 GLN A C 1
ATOM 1484 O O . GLN A 1 194 ? 7.567 -5.516 -20.176 1.00 96.94 194 GLN A O 1
ATOM 1489 N N . GLY A 1 195 ? 6.857 -4.407 -18.369 1.00 96.44 195 GLY A N 1
ATOM 1490 C CA . GLY A 1 195 ? 6.985 -3.075 -18.952 1.00 96.44 195 GLY A CA 1
ATOM 1491 C C . GLY A 1 195 ? 5.884 -2.723 -19.954 1.00 96.44 195 GLY A C 1
ATOM 1492 O O . GLY A 1 195 ? 6.096 -1.903 -20.846 1.00 96.44 195 GLY A O 1
ATOM 1493 N N . ARG A 1 196 ? 4.707 -3.343 -19.844 1.00 96.81 196 ARG A N 1
ATOM 1494 C CA . ARG A 1 196 ? 3.602 -3.141 -20.787 1.00 96.81 196 ARG A CA 1
ATOM 1495 C C . ARG A 1 196 ? 2.431 -2.396 -20.161 1.00 96.81 196 ARG A C 1
ATOM 1497 O O . ARG A 1 196 ? 2.216 -2.448 -18.949 1.00 96.81 196 ARG A O 1
ATOM 1504 N N . ASP A 1 197 ? 1.652 -1.735 -21.014 1.00 94.62 197 ASP A N 1
ATOM 1505 C CA . ASP A 1 197 ? 0.396 -1.108 -20.616 1.00 94.62 197 ASP A CA 1
ATOM 1506 C C . ASP A 1 197 ? -0.660 -2.198 -20.357 1.00 94.62 197 ASP A C 1
ATOM 1508 O O . ASP A 1 197 ? -0.935 -3.002 -21.247 1.00 94.62 197 ASP A O 1
ATOM 1512 N N . PRO A 1 198 ? -1.286 -2.250 -19.169 1.00 91.31 198 PRO A N 1
ATOM 1513 C CA . PRO A 1 198 ? -2.300 -3.255 -18.850 1.00 91.31 198 PRO A CA 1
ATOM 1514 C C . PRO A 1 198 ? -3.626 -3.083 -19.613 1.00 91.31 198 PRO A C 1
ATOM 1516 O O . PRO A 1 198 ? -4.553 -3.862 -19.395 1.00 91.31 198 PRO A O 1
ATOM 1519 N N . ARG A 1 199 ? -3.752 -2.051 -20.457 1.00 87.00 199 ARG A N 1
ATOM 1520 C CA . ARG A 1 199 ? -4.925 -1.789 -21.309 1.00 87.00 199 ARG A CA 1
ATOM 1521 C C . ARG A 1 199 ? -4.773 -2.320 -22.739 1.00 87.00 199 ARG A C 1
ATOM 1523 O O . ARG A 1 199 ? -5.745 -2.247 -23.490 1.00 87.00 199 ARG A O 1
ATOM 1530 N N . GLU A 1 200 ? -3.578 -2.777 -23.110 1.00 76.12 200 GLU A N 1
ATOM 1531 C CA . GLU A 1 200 ? -3.270 -3.417 -24.400 1.00 76.12 200 GLU A CA 1
ATOM 1532 C C . GLU A 1 200 ? -3.588 -4.915 -24.383 1.00 76.12 200 GLU A C 1
ATOM 1534 O O . GLU A 1 200 ? -4.185 -5.388 -25.375 1.00 76.12 200 GLU A O 1
#

Sequence (200 aa):
MIGAREWQLIGLNNLYMNLQRLHVYDRASTMISGTAEDEARTAALRGWMDAVVAAMEPVLQGGELDQATQDSLLPLVPWLRDEVARYYALHDPAAPLREQAAFGAAHVLACDYQTKGERAIAEAVDKPEEADRLLQRVPMMMALVRQANTAVGTCAQGEPSDEIAGYITEHVRVARGDESRMLLQIGAAPVTLQGRDPRE

Radius of gyration: 17.32 Å; Cα contacts (8 Å, |Δi|>4): 253; chains: 1; bounding box: 40×36×49 Å

Solvent-accessible surface area (backbone atoms only — not comparable to full-atom values): 10368 Å² total; per-residue (Å²): 131,88,48,39,52,54,26,26,50,51,25,44,39,48,50,42,22,53,46,47,21,53,53,42,26,54,54,36,43,22,54,38,71,72,47,80,76,59,62,69,60,54,50,52,48,49,55,52,46,53,52,41,49,64,58,43,53,54,38,55,73,71,41,66,76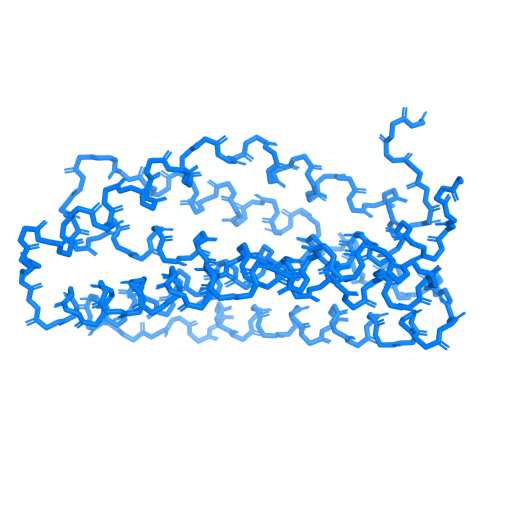,51,70,70,59,44,60,70,50,54,70,48,41,64,53,51,42,53,52,53,51,45,57,57,69,67,59,57,92,84,51,59,68,57,69,42,19,18,59,11,29,14,42,50,49,20,54,45,47,38,49,54,41,53,25,53,47,25,54,52,70,73,33,61,73,58,22,52,60,44,55,70,44,46,69,57,45,55,50,50,43,49,52,31,51,50,35,36,55,41,24,40,76,44,83,62,52,74,71,43,47,51,54,33,52,52,35,34,60,56,43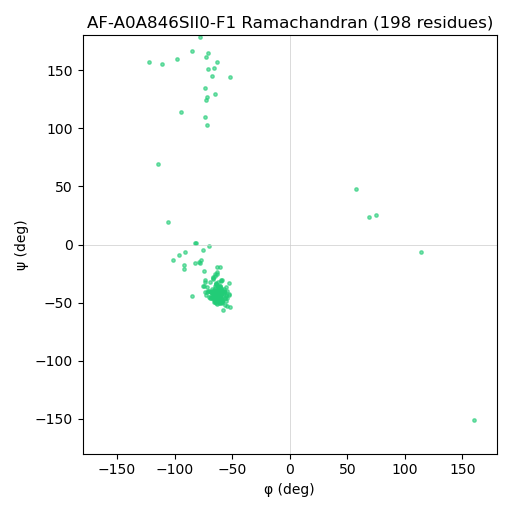,70,74,38,55,70,61,51,52,48,50,42,69,33,27,78,39,11,47,73,26,37,69,75,89,115

Mean predicted aligned error: 3.03 Å

pLDDT: mean 95.18, std 3.55, range [73.31, 98.5]

Foldseek 3Di:
DQWLLLLQLLLLLLLLLLLLLLLLLQVLQCLLVVHDGPPVSNVVSVVLNVLSVVQNVVSLVPDAGDPVSLVVCVVSLVVSLVSLVVLLVPDDPPDALLNLLSSLLSQLVSVVSSLVSQLSSCVSVVNVVSNVVSVVCVVVSVVLNVLSVVLSVVSSVHHDDPVNSVSSVVSSVVSNVCSVVSSVSSVQSSQSSSSHDSVD

Nearest PDB structures (foldseek):
  2gs4-assembly1_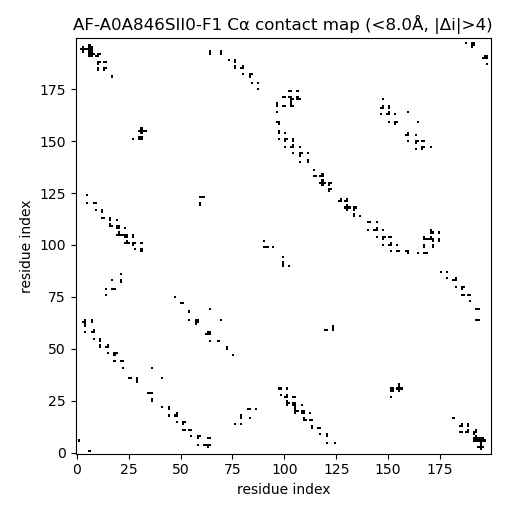A  TM=3.790E-01  e=5.566E-01  Escherichia coli
  4akk-assembly1_B  TM=3.346E-01  e=8.521E-01  Klebsiella oxytoca
  5w93-assembly2_B  TM=4.477E-01  e=5.655E+00  Mus musculus

Secondary structure (DSSP, 8-state):
---HHHHHHHHHHHHHHHHHHHHHHHHHHHHHHTPPP-HHHHHHHHHHHHHHHHHHHHHHTT----HHHHHHHTTHHHHHHHHHHHHHHT--TTS-HHHHHHHHHHHHHHHHHHHHHHHHHHHHTT-HHHHHHHHTTHHHHHHHHHHHHHHHHHHHHSPPPHHHHHHHHHHHHHHHTTHHHHHHHHHTHHHHTTT--TT-